Protein AF-0000000085032949 (afdb_homodimer)

Structure (mmCIF, N/CA/C/O backbone):
data_AF-0000000085032949-model_v1
#
loop_
_entity.id
_entity.type
_entity.pdbx_description
1 polymer 'Hypothetical phage protein'
#
loop_
_atom_site.group_PDB
_atom_site.id
_atom_site.type_symbol
_atom_site.label_atom_id
_atom_site.label_alt_id
_atom_site.label_comp_id
_atom_site.label_asym_id
_atom_site.label_entity_id
_atom_site.label_seq_id
_atom_site.pdbx_PDB_ins_code
_atom_site.Cartn_x
_atom_site.Cartn_y
_atom_site.Cartn_z
_atom_site.occupancy
_atom_site.B_iso_or_equiv
_atom_site.auth_seq_id
_atom_site.auth_comp_id
_atom_site.auth_asym_id
_atom_site.auth_atom_id
_atom_site.pdbx_PDB_model_num
ATOM 1 N N . MET A 1 1 ? 6.18 27.406 16.625 1 60.66 1 MET A N 1
ATOM 2 C CA . MET A 1 1 ? 6.688 27.078 15.297 1 60.66 1 MET A CA 1
ATOM 3 C C . MET A 1 1 ? 5.887 25.922 14.688 1 60.66 1 MET A C 1
ATOM 5 O O . MET A 1 1 ? 5.402 25.047 15.406 1 60.66 1 MET A O 1
ATOM 9 N N . ALA A 1 2 ? 5.496 26.062 13.391 1 82.12 2 ALA A N 1
ATOM 10 C CA . ALA A 1 2 ? 4.676 25.016 12.773 1 82.12 2 ALA A CA 1
ATOM 11 C C . ALA A 1 2 ? 5.398 23.672 12.773 1 82.12 2 ALA A C 1
ATOM 13 O O . ALA A 1 2 ? 6.625 23.625 12.633 1 82.12 2 ALA A O 1
ATOM 14 N N . GLN A 1 3 ? 4.883 22.672 13.25 1 90.81 3 GLN A N 1
ATOM 15 C CA . GLN A 1 3 ? 5.453 21.328 13.312 1 90.81 3 GLN A CA 1
ATOM 16 C C . GLN A 1 3 ? 5.816 20.828 11.914 1 90.81 3 GLN A C 1
ATOM 18 O O . GLN A 1 3 ? 5.02 20.938 10.984 1 90.81 3 GLN A O 1
ATOM 23 N N . PRO A 1 4 ? 7.039 20.406 11.805 1 95 4 PRO A N 1
ATOM 24 C CA . PRO A 1 4 ? 7.453 19.859 10.508 1 95 4 PRO A CA 1
ATOM 25 C C . PRO A 1 4 ? 6.605 18.672 10.07 1 95 4 PRO A C 1
ATOM 27 O O . PRO A 1 4 ? 6.055 17.953 10.914 1 95 4 PRO A O 1
ATOM 30 N N . GLU A 1 5 ? 6.531 18.406 8.766 1 96.69 5 GLU A N 1
ATOM 31 C CA . GLU A 1 5 ? 5.656 17.391 8.172 1 96.69 5 GLU A CA 1
ATOM 32 C C . GLU A 1 5 ? 6.035 15.992 8.641 1 96.69 5 GLU A C 1
ATOM 34 O O . GLU A 1 5 ? 5.164 15.156 8.875 1 96.69 5 GLU A O 1
ATOM 39 N N . HIS A 1 6 ? 7.289 15.711 8.797 1 95.62 6 HIS A N 1
ATOM 40 C CA . HIS A 1 6 ? 7.703 14.367 9.195 1 95.62 6 HIS A CA 1
ATOM 41 C C . HIS A 1 6 ? 7.258 14.055 10.625 1 95.62 6 HIS A C 1
ATOM 43 O O . HIS A 1 6 ? 6.957 12.906 10.945 1 95.62 6 HIS A O 1
ATOM 49 N N . VAL A 1 7 ? 7.18 15.047 11.445 1 97.62 7 VAL A N 1
ATOM 50 C CA . VAL A 1 7 ? 6.695 14.867 12.812 1 97.62 7 VAL A CA 1
ATOM 51 C C . VAL A 1 7 ? 5.207 14.539 12.797 1 97.62 7 VAL A C 1
ATOM 53 O O . VAL A 1 7 ? 4.758 13.617 13.477 1 97.62 7 VAL A O 1
ATOM 56 N N . ILE A 1 8 ? 4.477 15.273 12 1 98.38 8 ILE A N 1
ATOM 57 C CA . ILE A 1 8 ? 3.047 15.031 11.844 1 98.38 8 ILE A CA 1
ATOM 58 C C . ILE A 1 8 ? 2.814 13.617 11.328 1 98.38 8 ILE A C 1
ATOM 60 O O . ILE A 1 8 ? 1.95 12.898 11.828 1 98.38 8 ILE A O 1
ATOM 64 N N . GLN A 1 9 ? 3.592 13.258 10.359 1 98.44 9 GLN A N 1
ATOM 65 C CA . GLN A 1 9 ? 3.467 11.922 9.773 1 98.44 9 GLN A CA 1
ATOM 66 C C . GLN A 1 9 ? 3.662 10.836 10.82 1 98.44 9 GLN A C 1
ATOM 68 O O . GLN A 1 9 ? 2.895 9.875 10.875 1 98.44 9 GLN A O 1
ATOM 73 N N . ASN A 1 10 ? 4.668 10.992 11.656 1 98.25 10 ASN A N 1
ATOM 74 C CA . ASN A 1 10 ? 4.922 10.023 12.719 1 98.25 10 ASN A CA 1
ATOM 75 C C . ASN A 1 10 ? 3.76 9.953 13.703 1 98.25 10 ASN A C 1
ATOM 77 O O . ASN A 1 10 ? 3.367 8.867 14.133 1 98.25 10 ASN A O 1
ATOM 81 N N . GLN A 1 11 ? 3.299 11.055 14.047 1 98.69 11 GLN A N 1
ATOM 82 C CA . GLN A 1 11 ? 2.174 11.109 14.977 1 98.69 11 GLN A CA 1
ATOM 83 C C . GLN A 1 11 ? 0.941 10.43 14.391 1 98.69 11 GLN A C 1
ATOM 85 O O . GLN A 1 11 ? 0.209 9.734 15.094 1 98.69 11 GLN A O 1
ATOM 90 N N . ILE A 1 12 ? 0.732 10.641 13.172 1 98.88 12 ILE A N 1
ATOM 91 C CA . ILE A 1 12 ? -0.403 10.031 12.484 1 98.88 12 ILE A CA 1
ATOM 92 C C . ILE A 1 12 ? -0.241 8.516 12.461 1 98.88 12 ILE A C 1
ATOM 94 O O . ILE A 1 12 ? -1.188 7.777 12.75 1 98.88 12 ILE A O 1
ATOM 98 N N . ARG A 1 13 ? 0.936 8.055 12.109 1 98.69 13 ARG A N 1
ATOM 99 C CA . ARG A 1 13 ? 1.196 6.621 12.078 1 98.69 13 ARG A CA 1
ATOM 100 C C . ARG A 1 13 ? 0.877 5.977 13.422 1 98.69 13 ARG A C 1
ATOM 102 O O . ARG A 1 13 ? 0.21 4.941 13.477 1 98.69 13 ARG A O 1
ATOM 109 N N . LEU A 1 14 ? 1.312 6.59 14.445 1 98.62 14 LEU A N 1
ATOM 110 C CA . LEU A 1 14 ? 1.074 6.078 15.789 1 98.62 14 LEU A CA 1
ATOM 111 C C . LEU A 1 14 ? -0.415 6.078 16.109 1 98.62 14 LEU A C 1
ATOM 113 O O . LEU A 1 14 ? -0.934 5.105 16.672 1 98.62 14 LEU A O 1
ATOM 117 N N . ALA A 1 15 ? -1.057 7.145 15.805 1 98.81 15 ALA A N 1
ATOM 118 C CA . ALA A 1 15 ? -2.477 7.289 16.109 1 98.81 15 ALA A CA 1
ATOM 119 C C . ALA A 1 15 ? -3.305 6.23 15.391 1 98.81 15 ALA A C 1
ATOM 121 O O . ALA A 1 15 ? -4.168 5.59 15.992 1 98.81 15 ALA A O 1
ATOM 122 N N . LEU A 1 16 ? -3.086 6.039 14.156 1 98.81 16 LEU A N 1
ATOM 123 C CA . LEU A 1 16 ? -3.844 5.066 13.375 1 98.81 16 LEU A CA 1
ATOM 124 C C . LEU A 1 16 ? -3.57 3.646 13.859 1 98.81 16 LEU A C 1
ATOM 126 O O . LEU A 1 16 ? -4.484 2.822 13.938 1 98.81 16 LEU A O 1
ATOM 130 N N . SER A 1 17 ? -2.291 3.398 14.141 1 98.38 17 SER A N 1
ATOM 131 C CA . SER A 1 17 ? -1.942 2.084 14.672 1 98.38 17 SER A CA 1
ATOM 132 C C . SER A 1 17 ? -2.688 1.791 15.969 1 98.38 17 SER A C 1
ATOM 134 O O . SER A 1 17 ? -3.074 0.649 16.219 1 98.38 17 SER A O 1
ATOM 136 N N . ALA A 1 18 ? -2.932 2.801 16.703 1 98.38 18 ALA A N 1
ATOM 137 C CA . ALA A 1 18 ? -3.641 2.666 17.984 1 98.38 18 ALA A CA 1
ATOM 138 C C . ALA A 1 18 ? -5.148 2.572 17.766 1 98.38 18 ALA A C 1
ATOM 140 O O . ALA A 1 18 ? -5.902 2.297 18.688 1 98.38 18 ALA A O 1
ATOM 141 N N . ASN A 1 19 ? -5.555 2.775 16.609 1 98.38 19 ASN A N 1
ATOM 142 C CA . ASN A 1 19 ? -6.977 2.771 16.297 1 98.38 19 ASN A CA 1
ATOM 143 C C . ASN A 1 19 ? -7.324 1.669 15.305 1 98.38 19 ASN A C 1
ATOM 145 O O . ASN A 1 19 ? -8.078 1.897 14.352 1 98.38 19 ASN A O 1
ATOM 149 N N . GLN A 1 20 ? -6.711 0.517 15.438 1 98.25 20 GLN A N 1
AT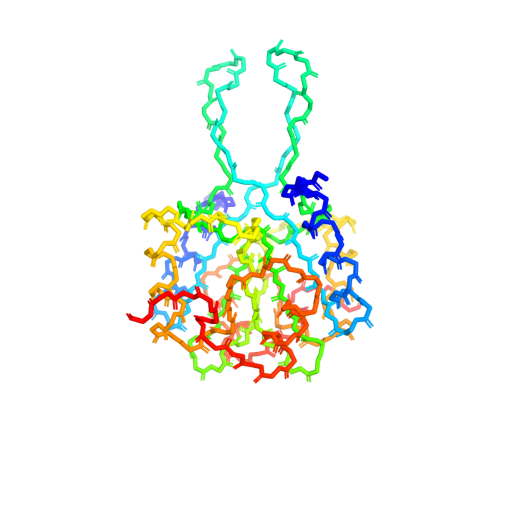OM 150 C CA . GLN A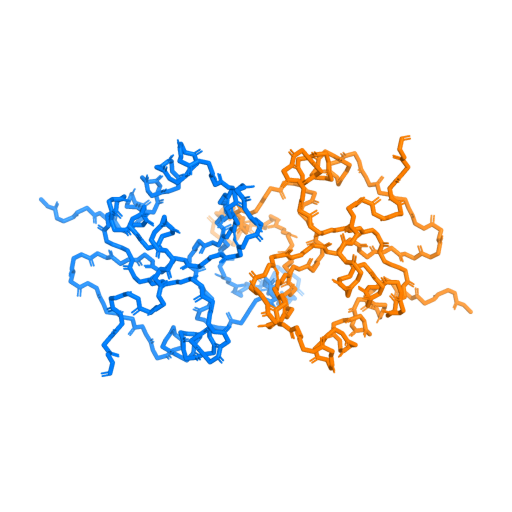 1 20 ? -7.055 -0.729 14.758 1 98.25 20 GLN A CA 1
ATOM 151 C C . GLN A 1 20 ? -6.812 -0.619 13.258 1 98.25 20 GLN A C 1
ATOM 153 O O . GLN A 1 20 ? -7.68 -0.983 12.461 1 98.25 20 GLN A O 1
ATOM 158 N N . CYS A 1 21 ? -5.738 -0.064 12.977 1 98.81 21 CYS A N 1
ATOM 159 C CA . CYS A 1 21 ? -5.262 0.005 11.602 1 98.81 21 CYS A CA 1
ATOM 160 C C . CYS A 1 21 ? -3.832 -0.509 11.492 1 98.81 21 CYS A C 1
ATOM 162 O O . CYS A 1 21 ? -3.068 -0.444 12.453 1 98.81 21 CYS A O 1
ATOM 164 N N . THR A 1 22 ? -3.553 -1.094 10.414 1 98.81 22 THR A N 1
ATOM 165 C CA . THR A 1 22 ? -2.166 -1.232 9.992 1 98.81 22 THR A CA 1
ATOM 166 C C . THR A 1 22 ? -1.786 -0.124 9.008 1 98.81 22 THR A C 1
ATOM 168 O O . THR A 1 22 ? -2.545 0.184 8.086 1 98.81 22 THR A O 1
ATOM 171 N N . VAL A 1 23 ? -0.62 0.48 9.25 1 98.69 23 VAL A N 1
ATOM 172 C CA . VAL A 1 23 ? -0.205 1.63 8.445 1 98.69 23 VAL A CA 1
ATOM 173 C C . VAL A 1 23 ? 1.204 1.401 7.906 1 98.69 23 VAL A C 1
ATOM 175 O O . VAL A 1 23 ? 2.092 0.951 8.633 1 98.69 23 VAL A O 1
ATOM 178 N N . PHE A 1 24 ? 1.391 1.697 6.637 1 98 24 PHE A N 1
ATOM 179 C CA . PHE A 1 24 ? 2.689 1.623 5.98 1 98 24 PHE A CA 1
ATOM 180 C C . PHE A 1 24 ? 3.137 3.002 5.508 1 98 24 PHE A C 1
ATOM 182 O O . PHE A 1 24 ? 2.344 3.756 4.941 1 98 24 PHE A O 1
ATOM 189 N N . ARG A 1 25 ? 4.348 3.32 5.832 1 96.88 25 ARG A N 1
ATOM 190 C CA . ARG A 1 25 ? 4.977 4.477 5.203 1 96.88 25 ARG A CA 1
ATOM 191 C C . ARG A 1 25 ? 5.645 4.086 3.889 1 96.88 25 ARG A C 1
ATOM 193 O O . ARG A 1 25 ? 6.465 3.164 3.852 1 96.88 25 ARG A O 1
ATOM 200 N N . ILE A 1 26 ? 5.215 4.742 2.852 1 93.75 26 ILE A N 1
ATOM 201 C CA . ILE A 1 26 ? 5.824 4.453 1.559 1 93.75 26 ILE A CA 1
ATOM 202 C C . ILE A 1 26 ? 6.652 5.648 1.1 1 93.75 26 ILE A C 1
ATOM 204 O O . ILE A 1 26 ? 6.102 6.676 0.695 1 93.75 26 ILE A O 1
ATOM 208 N N . ASN A 1 27 ? 7.887 5.535 1.241 1 90.19 27 ASN A N 1
ATOM 209 C CA . ASN A 1 27 ? 8.789 6.566 0.744 1 90.19 27 ASN A CA 1
ATOM 210 C C . ASN A 1 27 ? 9.039 6.418 -0.754 1 90.19 27 ASN A C 1
ATOM 212 O O . ASN A 1 27 ? 9.539 5.391 -1.208 1 90.19 27 ASN A O 1
ATOM 216 N N . VAL A 1 28 ? 8.617 7.48 -1.471 1 84.88 28 VAL A N 1
ATOM 217 C CA . VAL A 1 28 ? 8.734 7.43 -2.924 1 84.88 28 VAL A CA 1
ATOM 218 C C . VAL A 1 28 ? 10.055 8.055 -3.357 1 84.88 28 VAL A C 1
ATOM 220 O O . VAL A 1 28 ? 10.531 9.008 -2.738 1 84.88 28 VAL A O 1
ATOM 223 N N . GLY A 1 29 ? 10.812 7.52 -4.168 1 77.25 29 GLY A N 1
ATOM 224 C CA . GLY A 1 29 ? 12.008 8.18 -4.672 1 77.25 29 GLY A CA 1
ATOM 225 C C . GLY A 1 29 ? 12.68 7.422 -5.801 1 77.25 29 GLY A C 1
ATOM 226 O O . GLY A 1 29 ? 12.453 6.219 -5.965 1 77.25 29 GLY A O 1
ATOM 227 N N . LYS A 1 30 ? 13.273 8.195 -6.652 1 79.81 30 LYS A N 1
ATOM 228 C CA . LYS A 1 30 ? 14.18 7.703 -7.691 1 79.81 30 LYS A CA 1
ATOM 229 C C . LYS A 1 30 ? 15.625 8.078 -7.387 1 79.81 30 LYS A C 1
ATOM 231 O O . LYS A 1 30 ? 15.906 9.227 -7.035 1 79.81 30 LYS A O 1
ATOM 236 N N . LEU A 1 31 ? 16.422 6.969 -7.277 1 82.62 31 LEU A N 1
ATOM 237 C CA . LEU A 1 31 ? 17.828 7.246 -7.012 1 82.62 31 LEU A CA 1
ATOM 238 C C . LEU A 1 31 ? 18.719 6.469 -7.973 1 82.62 31 LEU A C 1
ATOM 240 O O . LEU A 1 31 ? 18.453 5.305 -8.273 1 82.62 31 LEU A O 1
ATOM 244 N N . ARG A 1 32 ? 19.688 7.27 -8.477 1 83.06 32 ARG A N 1
ATOM 245 C CA . ARG A 1 32 ? 20.688 6.586 -9.281 1 83.06 32 ARG A CA 1
ATOM 246 C C . ARG A 1 32 ? 21.719 5.883 -8.398 1 83.06 32 ARG A C 1
ATOM 248 O O . ARG A 1 32 ? 22.328 6.512 -7.535 1 83.06 32 ARG A O 1
ATOM 255 N N . LEU A 1 33 ? 21.906 4.617 -8.656 1 79.62 33 LEU A N 1
ATOM 256 C CA . LEU A 1 33 ? 22.859 3.82 -7.895 1 79.62 33 LEU A CA 1
ATOM 257 C C . LEU A 1 33 ? 24.266 3.998 -8.438 1 79.62 33 LEU A C 1
ATOM 259 O O . LEU A 1 33 ? 24.453 4.57 -9.516 1 79.62 33 LEU A O 1
ATOM 263 N N . PRO A 1 34 ? 25.188 3.68 -7.621 1 77.38 34 PRO A N 1
ATOM 264 C CA . PRO A 1 34 ? 26.578 3.852 -8.055 1 77.38 34 PRO A CA 1
ATOM 265 C C . PRO A 1 34 ? 26.844 3.213 -9.414 1 77.38 34 PRO A C 1
ATOM 267 O O . PRO A 1 34 ? 27.656 3.736 -10.195 1 77.38 34 PRO A O 1
ATOM 270 N N . ASP A 1 35 ? 26.188 2.195 -9.648 1 82.12 35 ASP A N 1
ATOM 271 C CA . ASP A 1 35 ? 26.438 1.502 -10.906 1 82.12 35 ASP A CA 1
ATOM 272 C C . ASP A 1 35 ? 25.641 2.139 -12.047 1 82.12 35 ASP A C 1
ATOM 274 O O . ASP A 1 35 ? 25.656 1.645 -13.172 1 82.12 35 ASP A O 1
ATOM 278 N N . GLY A 1 36 ? 24.938 3.115 -11.734 1 83.25 36 GLY A N 1
ATOM 279 C CA . GLY A 1 36 ? 24.234 3.875 -12.758 1 83.25 36 GLY A CA 1
ATOM 280 C C . GLY A 1 36 ? 22.781 3.461 -12.914 1 83.25 36 GLY A C 1
ATOM 281 O O . GLY A 1 36 ? 22.016 4.125 -13.609 1 83.25 36 GLY A O 1
ATOM 282 N N . THR A 1 37 ? 22.5 2.438 -12.195 1 82.19 37 THR A N 1
ATOM 283 C CA . THR A 1 37 ? 21.125 1.953 -12.312 1 82.19 37 THR A CA 1
ATOM 284 C C . THR A 1 37 ? 20.172 2.85 -11.531 1 82.19 37 THR A C 1
ATOM 286 O O . THR A 1 37 ? 20.531 3.402 -10.492 1 82.19 37 THR A O 1
ATOM 289 N N . LEU A 1 38 ? 18.984 3.105 -12.148 1 82.94 38 LEU A N 1
ATOM 290 C CA . LEU A 1 38 ? 17.969 3.926 -11.508 1 82.94 38 LEU A CA 1
ATOM 291 C C . LEU A 1 38 ? 17.047 3.072 -10.633 1 82.94 38 LEU A C 1
ATOM 293 O O . LEU A 1 38 ? 16.438 2.113 -11.117 1 82.94 38 LEU A O 1
ATOM 297 N N . PHE A 1 39 ? 17.109 3.338 -9.312 1 83.19 39 PHE A N 1
ATOM 298 C CA . PHE A 1 39 ? 16.172 2.67 -8.406 1 83.19 39 PHE A CA 1
ATOM 299 C C . PHE A 1 39 ? 14.875 3.461 -8.289 1 83.19 39 PHE A C 1
ATOM 301 O O . PHE A 1 39 ? 14.898 4.676 -8.078 1 83.19 39 PHE A O 1
ATOM 308 N N . GLN A 1 40 ? 13.789 2.732 -8.523 1 86.06 40 GLN A N 1
ATOM 309 C CA . GLN A 1 40 ? 12.469 3.322 -8.328 1 86.06 40 GLN A CA 1
ATOM 310 C C . GLN A 1 40 ? 11.609 2.453 -7.422 1 86.06 40 GLN A C 1
ATOM 312 O O . GLN A 1 40 ? 11.656 1.224 -7.5 1 86.06 40 GLN A O 1
ATOM 317 N N . THR A 1 41 ? 10.82 2.967 -6.613 1 89.69 41 THR A N 1
ATOM 318 C CA . THR A 1 41 ? 9.992 2.25 -5.648 1 89.69 41 THR A CA 1
ATOM 319 C C . THR A 1 41 ? 8.812 1.578 -6.344 1 89.69 41 THR A C 1
ATOM 321 O O . THR A 1 41 ? 8.188 0.68 -5.781 1 89.69 41 THR A O 1
ATOM 324 N N . GLY A 1 42 ? 8.438 1.984 -7.504 1 90.38 42 GLY A N 1
ATOM 325 C CA . GLY A 1 42 ? 7.445 1.285 -8.305 1 90.38 42 GLY A CA 1
ATOM 326 C C . GLY A 1 42 ? 6.039 1.822 -8.109 1 90.38 42 GLY A C 1
ATOM 327 O O . GLY A 1 42 ? 5.109 1.416 -8.812 1 90.38 42 GLY A O 1
ATOM 328 N N . VAL A 1 43 ? 5.879 2.775 -7.156 1 94.31 43 VAL A N 1
ATOM 329 C CA . VAL A 1 43 ? 4.559 3.355 -6.938 1 94.31 43 VAL A CA 1
ATOM 330 C C . VAL A 1 43 ? 4.375 4.578 -7.832 1 94.31 43 VAL A C 1
ATOM 332 O O . VAL A 1 43 ? 5.355 5.176 -8.281 1 94.31 43 VAL A O 1
ATOM 335 N N . PRO A 1 44 ? 3.146 4.945 -8.102 1 95.19 44 PRO A N 1
ATOM 336 C CA . PRO A 1 44 ? 2.904 6.105 -8.961 1 95.19 44 PRO A CA 1
ATOM 337 C C . PRO A 1 44 ? 3.359 7.418 -8.32 1 95.19 44 PRO A C 1
ATOM 339 O O . PRO A 1 44 ? 3.447 7.512 -7.094 1 95.19 44 PRO A O 1
ATOM 342 N N . ARG A 1 45 ? 3.582 8.406 -9.227 1 94.62 45 ARG A N 1
ATOM 343 C CA . ARG A 1 45 ? 3.805 9.758 -8.727 1 94.62 45 ARG A CA 1
ATOM 344 C C . ARG A 1 45 ? 2.611 10.242 -7.91 1 94.62 45 ARG A C 1
ATOM 346 O O . ARG A 1 45 ? 1.46 10.016 -8.289 1 94.62 45 ARG A O 1
ATOM 353 N N . GLY A 1 46 ? 2.887 10.852 -6.844 1 97.06 46 GLY A N 1
ATOM 354 C CA . GLY A 1 46 ? 1.83 11.43 -6.027 1 97.06 46 GLY A CA 1
ATOM 355 C C . GLY A 1 46 ? 1.267 10.461 -5.008 1 97.06 46 GLY A C 1
ATOM 356 O O . GLY A 1 46 ? 0.332 10.789 -4.277 1 97.06 46 GLY A O 1
ATOM 357 N N . TYR A 1 47 ? 1.815 9.211 -5.004 1 98 47 TYR A N 1
ATOM 358 C CA . TYR A 1 47 ? 1.376 8.234 -4.008 1 98 47 TYR A CA 1
ATOM 359 C C . TYR A 1 47 ? 1.387 8.844 -2.609 1 98 47 TYR A C 1
ATOM 361 O O . TYR A 1 47 ? 2.307 9.586 -2.256 1 98 47 TYR A O 1
ATOM 369 N N . SER A 1 48 ? 0.403 8.57 -1.841 1 98.44 48 SER A N 1
ATOM 370 C CA . SER A 1 48 ? 0.234 9.164 -0.521 1 98.44 48 SER A CA 1
ATOM 371 C C . SER A 1 48 ? 1.375 8.773 0.413 1 98.44 48 SER A C 1
ATOM 373 O O . SER A 1 48 ? 1.939 7.688 0.292 1 98.44 48 SER A O 1
ATOM 375 N N . ASP A 1 49 ? 1.67 9.547 1.365 1 98.06 49 ASP A N 1
ATOM 376 C CA . ASP A 1 49 ? 2.732 9.312 2.34 1 98.06 49 ASP A CA 1
ATOM 377 C C . ASP A 1 49 ? 2.482 8.023 3.121 1 98.06 49 ASP A C 1
ATOM 379 O O . ASP A 1 49 ? 3.424 7.301 3.445 1 98.06 49 ASP A O 1
ATOM 383 N N . LEU A 1 50 ? 1.229 7.82 3.484 1 98.56 50 LEU A N 1
ATOM 384 C CA . LEU A 1 50 ? 0.831 6.668 4.285 1 98.56 50 LEU A CA 1
ATOM 385 C C . LEU A 1 50 ? -0.29 5.895 3.6 1 98.56 50 LEU A C 1
ATOM 387 O O . LEU A 1 50 ? -1.192 6.492 3.01 1 98.56 50 LEU A O 1
ATOM 391 N N . SER A 1 51 ? -0.213 4.66 3.643 1 98.75 51 SER A N 1
ATOM 392 C CA . SER A 1 51 ? -1.275 3.758 3.211 1 98.75 51 SER A CA 1
ATOM 393 C C . SER A 1 51 ? -1.456 2.605 4.195 1 98.75 51 SER A C 1
ATOM 395 O O . SER A 1 51 ? -0.619 2.396 5.074 1 98.75 51 SER A O 1
ATOM 397 N N . GLY A 1 52 ? -2.57 1.923 4.098 1 98.81 52 GLY A N 1
ATOM 398 C CA . GLY A 1 52 ? -2.832 0.796 4.977 1 98.81 52 GLY A CA 1
ATOM 399 C C . GLY A 1 52 ? -4.246 0.257 4.855 1 98.81 52 GLY A C 1
ATOM 400 O O . GLY A 1 52 ? -4.867 0.375 3.797 1 98.81 52 GLY A O 1
ATOM 401 N N . PHE A 1 53 ? -4.637 -0.467 5.926 1 98.94 53 PHE A N 1
ATOM 402 C CA . PHE A 1 53 ? -5.98 -1.035 5.934 1 98.94 53 PHE A CA 1
ATOM 403 C C . PHE A 1 53 ? -6.562 -1.032 7.34 1 98.94 53 PHE A C 1
ATOM 405 O O . PHE A 1 53 ? -5.82 -1.054 8.328 1 98.94 53 PHE A O 1
ATOM 412 N N . ARG A 1 54 ? -7.844 -0.933 7.352 1 98.75 54 ARG A N 1
ATOM 413 C CA . ARG A 1 54 ? -8.594 -1.104 8.594 1 98.75 54 ARG A CA 1
ATOM 414 C C . ARG A 1 54 ? -8.68 -2.578 8.984 1 98.75 54 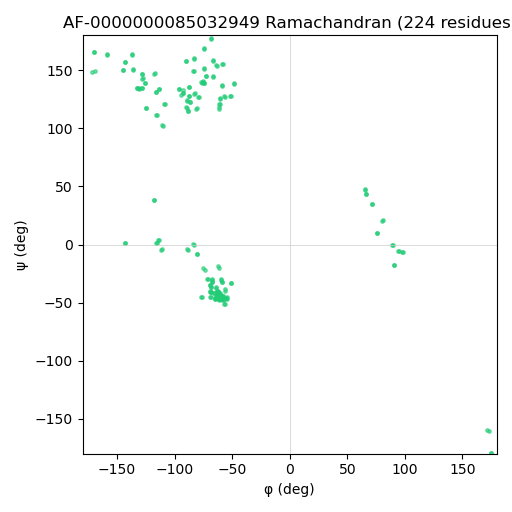ARG A C 1
ATOM 416 O O . ARG A 1 54 ? -8.938 -3.434 8.133 1 98.75 54 ARG A O 1
ATOM 423 N N . TRP A 1 55 ? -8.539 -2.791 10.281 1 98.62 55 TRP A N 1
ATOM 424 C CA . TRP A 1 55 ? -8.656 -4.168 10.75 1 98.62 55 TRP A CA 1
ATOM 425 C C . TRP A 1 55 ? -10.094 -4.648 10.672 1 98.62 55 TRP A C 1
ATOM 427 O O . TRP A 1 55 ? -10.352 -5.824 10.398 1 98.62 55 TRP A O 1
ATOM 437 N N . SER A 1 56 ? -11.055 -3.816 10.797 1 97.75 56 SER A N 1
ATOM 438 C CA . SER A 1 56 ? -12.461 -4.16 10.938 1 97.75 56 SER A CA 1
ATOM 439 C C . SER A 1 56 ? -13.016 -4.754 9.648 1 97.75 56 SER A C 1
ATOM 441 O O . SER A 1 56 ? -13.844 -5.672 9.68 1 97.75 56 SER A O 1
ATOM 443 N N . ASP A 1 57 ? -12.57 -4.266 8.531 1 98.25 57 ASP A N 1
ATOM 444 C CA . ASP A 1 57 ? -13.227 -4.711 7.309 1 98.25 57 ASP A CA 1
ATOM 445 C C . ASP A 1 57 ? -12.227 -4.871 6.172 1 98.25 57 ASP A C 1
ATOM 447 O O . ASP A 1 57 ? -12.602 -5.199 5.043 1 98.25 57 ASP A O 1
ATOM 451 N N . GLY A 1 58 ? -10.961 -4.629 6.438 1 98.81 58 GLY A N 1
ATOM 452 C CA . GLY A 1 58 ? -9.914 -4.852 5.445 1 98.81 58 GLY A CA 1
ATOM 453 C C . GLY A 1 58 ? -9.875 -3.781 4.371 1 98.81 58 GLY A C 1
ATOM 454 O O . GLY A 1 58 ? -9.148 -3.918 3.383 1 98.81 58 GLY A O 1
ATOM 455 N N . LYS A 1 59 ? -10.602 -2.717 4.559 1 98.88 59 LYS A N 1
ATOM 456 C CA . LYS A 1 59 ? -10.625 -1.669 3.543 1 98.88 59 LYS A CA 1
ATOM 457 C C . LYS A 1 59 ? -9.336 -0.86 3.557 1 98.88 59 LYS A C 1
ATOM 459 O O . LYS A 1 59 ? -8.805 -0.54 4.625 1 98.88 59 LYS A O 1
ATOM 464 N N . ALA A 1 60 ? -8.883 -0.574 2.398 1 98.94 60 ALA A N 1
ATOM 465 C CA . ALA A 1 60 ? -7.664 0.212 2.209 1 98.94 60 ALA A CA 1
ATOM 466 C C . ALA A 1 60 ? -7.914 1.688 2.506 1 98.94 60 ALA A C 1
ATOM 468 O O . ALA A 1 60 ? -9.031 2.18 2.344 1 98.94 60 ALA A O 1
ATOM 469 N N . PHE A 1 61 ? -6.883 2.354 2.93 1 98.94 61 PHE A N 1
ATOM 470 C CA . PHE A 1 61 ? -6.926 3.807 3.045 1 98.94 61 PHE A CA 1
ATOM 471 C C . PHE A 1 61 ? -5.582 4.422 2.672 1 98.94 61 PHE A C 1
ATOM 473 O O . PHE A 1 61 ? -4.551 3.746 2.717 1 98.94 61 PHE A O 1
ATOM 480 N N . PHE A 1 62 ? -5.586 5.664 2.281 1 98.94 62 PHE A N 1
ATOM 481 C CA . PHE A 1 62 ? -4.422 6.465 1.92 1 98.94 62 PHE A CA 1
ATOM 482 C C . PHE A 1 62 ? -4.469 7.828 2.6 1 98.94 62 PHE A C 1
ATOM 484 O O . PHE A 1 62 ? -5.516 8.477 2.625 1 98.94 62 PHE A O 1
ATOM 491 N N . ILE A 1 63 ? -3.357 8.242 3.162 1 98.94 63 ILE A N 1
ATOM 492 C CA . ILE A 1 63 ? -3.287 9.508 3.881 1 98.94 63 ILE A CA 1
ATOM 493 C C . ILE A 1 63 ? -2.17 10.375 3.297 1 98.94 63 ILE A C 1
ATOM 495 O O . ILE A 1 63 ? -0.997 10 3.344 1 98.94 63 ILE A O 1
ATOM 499 N N . GLU A 1 64 ? -2.506 11.484 2.766 1 98.81 64 GLU A N 1
ATOM 500 C CA . GLU A 1 64 ? -1.562 12.523 2.369 1 98.81 64 GLU A CA 1
ATOM 501 C C . GLU A 1 64 ? -1.299 13.5 3.514 1 98.81 64 GLU A C 1
ATOM 503 O O . GLU A 1 64 ? -2.217 14.172 3.984 1 98.81 64 GLU A O 1
ATOM 508 N N . VAL A 1 65 ? -0.089 13.578 3.969 1 98.81 65 VAL A N 1
ATOM 509 C CA . VAL A 1 65 ? 0.237 14.391 5.133 1 98.81 65 VAL A CA 1
ATOM 510 C C . VAL A 1 65 ? 0.659 15.789 4.684 1 98.81 65 VAL A C 1
ATOM 512 O O . VAL A 1 65 ? 1.458 15.938 3.758 1 98.81 65 VAL A O 1
ATOM 515 N N . LYS A 1 66 ? 0.069 16.797 5.285 1 98.5 66 LYS A N 1
ATOM 516 C CA . LYS A 1 66 ? 0.419 18.188 5.035 1 98.5 66 LYS A CA 1
ATOM 517 C C . LYS A 1 66 ? 0.505 18.984 6.34 1 98.5 66 LYS A C 1
ATOM 519 O O . LYS A 1 66 ? -0.17 18.641 7.316 1 98.5 66 LYS A O 1
ATOM 524 N N . THR A 1 67 ? 1.356 20 6.301 1 97.94 67 THR A N 1
ATOM 525 C CA . THR A 1 67 ? 1.28 21 7.355 1 97.94 67 THR A CA 1
ATOM 526 C C . THR A 1 67 ? -0.013 21.797 7.242 1 97.94 67 THR A C 1
ATOM 528 O O . THR A 1 67 ? -0.786 21.609 6.301 1 97.94 67 THR A O 1
ATOM 531 N N . GLN A 1 68 ? -0.192 22.688 8.195 1 96 68 GLN A N 1
ATOM 532 C CA . GLN A 1 68 ? -1.422 23.469 8.242 1 96 68 GLN A CA 1
ATOM 533 C C . GLN A 1 68 ? -1.602 24.281 6.961 1 96 68 GLN A C 1
ATOM 535 O O . GLN A 1 68 ? -2.725 24.469 6.484 1 96 68 GLN A O 1
ATOM 540 N N . THR A 1 69 ? -0.5 24.656 6.367 1 95.69 69 THR A N 1
ATOM 541 C CA . THR A 1 69 ? -0.588 25.547 5.211 1 95.69 69 THR A CA 1
ATOM 542 C C . THR A 1 69 ? -0.176 24.812 3.938 1 95.69 69 THR A C 1
ATOM 544 O O . THR A 1 69 ? -0.224 25.391 2.846 1 95.69 69 THR A O 1
ATOM 547 N N . GLY A 1 70 ? 0.246 23.641 4.043 1 96.62 70 GLY A N 1
ATOM 548 C CA . GLY A 1 70 ? 0.733 22.906 2.889 1 96.62 70 GLY A CA 1
ATOM 549 C C . GLY A 1 70 ? -0.354 22.594 1.876 1 96.62 70 GLY A C 1
ATOM 550 O O . GLY A 1 70 ? -1.487 22.281 2.25 1 96.62 70 GLY A O 1
ATOM 551 N N . ARG A 1 71 ? 0.029 22.625 0.613 1 97.12 71 ARG A N 1
ATOM 552 C CA . ARG A 1 71 ? -0.894 22.312 -0.475 1 97.12 71 ARG A CA 1
ATOM 553 C C . ARG A 1 71 ? -0.431 21.094 -1.254 1 97.12 71 ARG A C 1
ATOM 555 O O . ARG A 1 71 ? 0.771 20.859 -1.404 1 97.12 71 ARG A O 1
ATOM 562 N N . PRO A 1 72 ? -1.414 20.344 -1.741 1 97.81 72 PRO A N 1
ATOM 563 C CA . PRO A 1 72 ? -1.011 19.188 -2.533 1 97.81 72 PRO A CA 1
ATOM 564 C C . PRO A 1 72 ? -0.464 19.562 -3.906 1 97.81 72 PRO A C 1
ATOM 566 O O . PRO A 1 72 ? -0.931 20.531 -4.516 1 97.81 72 PRO A O 1
ATOM 569 N N . ARG A 1 73 ? 0.479 18.812 -4.324 1 97.94 73 ARG A N 1
ATOM 570 C CA . ARG A 1 73 ? 1.033 18.969 -5.664 1 97.94 73 ARG A CA 1
ATOM 571 C C . ARG A 1 73 ? 0.08 18.422 -6.719 1 97.94 73 ARG A C 1
ATOM 573 O O . ARG A 1 73 ? -0.863 17.703 -6.395 1 97.94 73 ARG A O 1
ATOM 580 N N . LYS A 1 74 ? 0.362 18.703 -7.957 1 98.12 74 LYS A N 1
ATOM 581 C CA . LYS A 1 74 ? -0.478 18.266 -9.07 1 98.12 74 LYS A CA 1
ATOM 582 C C . LYS A 1 74 ? -0.562 16.75 -9.133 1 98.12 74 LYS A C 1
ATOM 584 O O . LYS A 1 74 ? -1.636 16.188 -9.367 1 98.12 74 LYS A O 1
ATOM 589 N N . ASP A 1 75 ? 0.564 16.047 -8.953 1 98 75 ASP A N 1
ATOM 590 C CA . ASP A 1 75 ? 0.586 14.594 -9.016 1 98 75 ASP A CA 1
ATOM 591 C C . ASP A 1 75 ? -0.182 13.984 -7.844 1 98 75 ASP A C 1
ATOM 593 O O . ASP A 1 75 ? -0.805 12.93 -7.984 1 98 75 ASP A O 1
ATOM 597 N N . GLN A 1 76 ? -0.152 14.672 -6.707 1 98.31 76 GLN A N 1
ATOM 598 C CA . GLN A 1 76 ? -0.934 14.211 -5.562 1 98.31 76 GLN A CA 1
ATOM 599 C C . GLN A 1 76 ? -2.43 14.367 -5.82 1 98.31 76 GLN A C 1
ATOM 601 O O . GLN A 1 76 ? -3.23 13.531 -5.398 1 98.31 76 GLN A O 1
ATOM 606 N N . ILE A 1 77 ? -2.809 15.398 -6.527 1 98.69 77 ILE A N 1
ATOM 607 C CA . ILE A 1 77 ? -4.199 15.633 -6.898 1 98.69 77 ILE A CA 1
ATOM 608 C C . ILE A 1 77 ? -4.652 14.578 -7.898 1 98.69 77 ILE A C 1
ATOM 610 O O . ILE A 1 77 ? -5.773 14.062 -7.809 1 98.69 77 ILE A O 1
ATOM 614 N N . GLN A 1 78 ? -3.822 14.242 -8.805 1 98.44 78 GLN A N 1
ATOM 615 C CA . GLN A 1 78 ? -4.16 13.195 -9.766 1 98.44 78 GLN A CA 1
ATOM 616 C C . GLN A 1 78 ? -4.371 11.859 -9.062 1 98.44 78 GLN A C 1
ATOM 618 O O . GLN A 1 78 ? -5.305 11.125 -9.383 1 98.44 78 GLN A O 1
ATOM 623 N N . PHE A 1 79 ? -3.52 11.531 -8.125 1 98.44 79 PHE A N 1
ATOM 624 C CA . PHE A 1 79 ? -3.676 10.297 -7.355 1 98.44 79 PHE A CA 1
ATOM 625 C C . PHE A 1 79 ? -4.973 10.328 -6.555 1 98.44 79 PHE A C 1
ATOM 627 O O . PHE A 1 79 ? -5.688 9.32 -6.488 1 98.44 79 PHE A O 1
ATOM 634 N N . HIS A 1 80 ? -5.266 11.492 -5.973 1 98.62 80 HIS A N 1
ATOM 635 C CA . HIS A 1 80 ? -6.535 11.719 -5.293 1 98.62 80 HIS A CA 1
ATOM 636 C C . HIS A 1 80 ? -7.715 11.414 -6.215 1 98.62 80 HIS A C 1
ATOM 638 O O . HIS A 1 80 ? -8.672 10.758 -5.812 1 98.62 80 HIS A O 1
ATOM 644 N N . HIS A 1 81 ? -7.684 11.898 -7.43 1 98.69 81 HIS A N 1
ATOM 645 C CA . HIS A 1 81 ? -8.781 11.672 -8.367 1 98.69 81 HIS A CA 1
ATOM 646 C C . HIS A 1 81 ? -8.953 10.18 -8.656 1 98.69 81 HIS A C 1
ATOM 648 O O . HIS A 1 81 ? -10.086 9.695 -8.758 1 98.69 81 HIS A O 1
ATOM 654 N N . MET A 1 82 ? -7.863 9.539 -8.805 1 98.5 82 MET A N 1
ATOM 655 C CA . MET A 1 82 ? -7.922 8.102 -9.031 1 98.5 82 MET A CA 1
ATOM 656 C C . MET A 1 82 ? -8.578 7.387 -7.852 1 98.5 82 MET A C 1
ATOM 658 O O . MET A 1 82 ? -9.492 6.586 -8.039 1 98.5 82 MET A O 1
ATOM 662 N N . LEU A 1 83 ? -8.211 7.68 -6.641 1 98.69 83 LEU A N 1
ATOM 663 C CA . LEU A 1 83 ? -8.789 7.066 -5.445 1 98.69 83 LEU A CA 1
ATOM 664 C C . LEU A 1 83 ? -10.273 7.387 -5.336 1 98.69 83 LEU A C 1
ATOM 666 O O . LEU A 1 83 ? -11.078 6.52 -4.988 1 98.69 83 LEU A O 1
ATOM 670 N N . THR A 1 84 ? -10.586 8.625 -5.629 1 98.75 84 THR A N 1
ATOM 671 C CA . THR A 1 84 ? -11.969 9.078 -5.555 1 98.75 84 THR A CA 1
ATOM 672 C C . THR A 1 84 ? -12.844 8.305 -6.535 1 98.75 84 THR A C 1
ATOM 674 O O . THR A 1 84 ? -13.961 7.918 -6.203 1 98.75 84 THR A O 1
ATOM 677 N N . SER A 1 85 ? -12.32 8.094 -7.715 1 98.44 85 SER A N 1
ATOM 678 C CA . SER A 1 85 ? -13.102 7.43 -8.75 1 98.44 85 SER A CA 1
ATOM 679 C C . SER A 1 85 ? -13.484 6.016 -8.336 1 98.44 85 SER A C 1
ATOM 681 O O . SER A 1 85 ? -14.461 5.457 -8.844 1 98.44 85 SER A O 1
ATOM 683 N N . HIS A 1 86 ? -12.789 5.469 -7.355 1 98.44 86 HIS A N 1
ATOM 684 C CA . HIS A 1 86 ? -13.078 4.105 -6.926 1 98.44 86 HIS A CA 1
ATOM 685 C C . HIS A 1 86 ? -13.609 4.078 -5.5 1 98.44 86 HIS A C 1
ATOM 687 O O . HIS A 1 86 ? -13.766 3.006 -4.906 1 98.44 86 HIS A O 1
ATOM 693 N N . GLY A 1 87 ? -13.789 5.199 -4.941 1 98.56 87 GLY A N 1
ATOM 694 C CA . GLY A 1 87 ? -14.391 5.293 -3.619 1 98.56 87 GLY A CA 1
ATOM 695 C C . GLY A 1 87 ? -13.477 4.809 -2.512 1 98.56 87 GLY A C 1
ATOM 696 O O . GLY A 1 87 ? -13.938 4.234 -1.523 1 98.56 87 GLY A O 1
ATOM 697 N N . ILE A 1 88 ? -12.258 5.062 -2.705 1 98.88 88 ILE A N 1
ATOM 698 C CA . ILE A 1 88 ? -11.281 4.574 -1.73 1 98.88 88 ILE A CA 1
ATOM 699 C C . ILE A 1 88 ? -11.117 5.602 -0.614 1 98.88 88 ILE A C 1
ATOM 701 O O . ILE A 1 88 ? -11.008 6.801 -0.877 1 98.88 88 ILE A O 1
ATOM 705 N N . VAL A 1 89 ? -11.086 5.176 0.624 1 98.94 89 VAL A N 1
ATOM 706 C CA . VAL A 1 89 ? -10.906 6.02 1.799 1 98.94 89 VAL A CA 1
ATOM 707 C C . VAL A 1 89 ? -9.547 6.727 1.721 1 98.94 89 VAL A C 1
ATOM 709 O O . VAL A 1 89 ? -8.508 6.074 1.601 1 98.94 89 VAL A O 1
ATOM 712 N N . HIS A 1 90 ? -9.633 8.07 1.735 1 98.94 90 HIS A N 1
ATOM 713 C CA . HIS A 1 90 ? -8.383 8.82 1.688 1 98.94 90 HIS A CA 1
ATOM 714 C C . HIS A 1 90 ? -8.617 10.305 1.963 1 98.94 90 HIS A C 1
ATOM 716 O O . HIS A 1 90 ? -9.758 10.773 1.929 1 98.94 90 HIS A O 1
ATOM 722 N N . GLY A 1 91 ? -7.488 10.969 2.227 1 98.94 91 GLY A N 1
ATOM 723 C CA . GLY A 1 91 ? -7.559 12.406 2.391 1 98.94 91 GLY A CA 1
ATOM 724 C C . GLY A 1 91 ? -6.234 13.031 2.801 1 98.94 91 GLY A C 1
ATOM 725 O O . GLY A 1 91 ? -5.23 12.328 2.945 1 98.94 91 GLY A O 1
ATOM 726 N N . ILE A 1 92 ? -6.301 14.352 2.967 1 98.94 92 ILE A N 1
ATOM 727 C CA . ILE A 1 92 ? -5.203 15.117 3.547 1 98.94 92 ILE A CA 1
ATOM 728 C C . ILE A 1 92 ? -5.367 15.188 5.062 1 98.94 92 ILE A C 1
ATOM 730 O O . ILE A 1 92 ? -6.426 15.57 5.562 1 98.94 92 ILE A O 1
ATOM 734 N N . ALA A 1 93 ? -4.383 14.766 5.742 1 98.88 93 ALA A N 1
ATOM 735 C CA . ALA A 1 93 ? -4.363 14.891 7.195 1 98.88 93 ALA A CA 1
ATOM 736 C C . ALA A 1 93 ? -3.268 15.852 7.652 1 98.88 93 ALA A C 1
ATOM 738 O O . ALA A 1 93 ? -2.123 15.75 7.203 1 98.88 93 ALA A O 1
ATOM 739 N N . ARG A 1 94 ? -3.559 16.734 8.523 1 98.69 94 ARG A N 1
ATOM 740 C CA . ARG A 1 94 ? -2.627 17.703 9.078 1 98.69 94 ARG A CA 1
ATOM 741 C C . ARG A 1 94 ? -2.412 17.484 10.57 1 98.69 94 ARG A C 1
ATOM 743 O O . ARG A 1 94 ? -1.748 18.281 11.234 1 98.69 94 ARG A O 1
ATOM 750 N N . SER A 1 95 ? -3.09 16.453 11.031 1 98.69 95 SER A N 1
ATOM 751 C CA . SER A 1 95 ? -3.006 16.031 12.43 1 98.69 95 SER A CA 1
ATOM 752 C C . SER A 1 95 ? -3.43 14.57 12.594 1 98.69 95 SER A C 1
ATOM 754 O O . SER A 1 95 ? -4.055 14 11.703 1 98.69 95 SER A O 1
ATOM 756 N N . PRO A 1 96 ? -3.068 13.992 13.758 1 98.81 96 PRO A N 1
ATOM 757 C CA . PRO A 1 96 ? -3.598 12.656 14.062 1 98.81 96 PRO A CA 1
ATOM 758 C C . PRO A 1 96 ? -5.125 12.609 14.039 1 98.81 96 PRO A C 1
ATOM 760 O O . PRO A 1 96 ? -5.707 11.633 13.57 1 98.81 96 PRO A O 1
ATOM 763 N N . GLU A 1 97 ? -5.734 13.633 14.523 1 98.81 97 GLU A N 1
ATOM 764 C CA . GLU A 1 97 ? -7.191 13.68 14.57 1 98.81 97 GLU A CA 1
ATOM 765 C C . GLU A 1 97 ? -7.789 13.641 13.164 1 98.81 97 GLU A C 1
ATOM 767 O O . GLU A 1 97 ? -8.789 12.953 12.93 1 98.81 97 GLU A O 1
ATOM 772 N N . ASP A 1 98 ? -7.172 14.375 12.258 1 98.81 98 ASP A N 1
ATOM 773 C CA . ASP A 1 98 ? -7.617 14.328 10.867 1 98.81 98 ASP A CA 1
ATOM 774 C C . ASP A 1 98 ? -7.555 12.898 10.32 1 98.81 98 ASP A C 1
ATOM 776 O O . ASP A 1 98 ? -8.516 12.422 9.711 1 98.81 98 ASP A O 1
ATOM 780 N N . ALA A 1 99 ? -6.484 12.227 10.539 1 98.94 99 ALA A N 1
ATOM 781 C CA . ALA A 1 99 ? -6.262 10.891 9.992 1 98.94 99 ALA A CA 1
ATOM 782 C C . ALA A 1 99 ? -7.27 9.891 10.562 1 98.94 99 ALA A C 1
ATOM 784 O O . ALA A 1 99 ? -7.832 9.086 9.82 1 98.94 99 ALA A O 1
ATOM 785 N N . ILE A 1 100 ? -7.465 9.984 11.836 1 98.88 100 ILE A N 1
ATOM 786 C CA . ILE A 1 100 ? -8.43 9.102 12.477 1 98.88 100 ILE A CA 1
ATOM 787 C C . ILE A 1 100 ? -9.828 9.352 11.906 1 98.88 100 ILE A C 1
ATOM 789 O O . ILE A 1 100 ? -10.555 8.406 11.602 1 98.88 100 ILE A O 1
ATOM 793 N N . LYS A 1 101 ? -10.172 10.609 11.758 1 98.88 101 LYS A N 1
ATOM 794 C CA . LYS A 1 101 ? -11.469 10.961 11.188 1 98.88 101 LYS A CA 1
ATOM 795 C C . LYS A 1 101 ? -11.633 10.375 9.789 1 98.88 101 LYS A C 1
ATOM 797 O O . LYS A 1 101 ? -12.656 9.766 9.484 1 98.88 101 LYS A O 1
ATOM 802 N N . ILE A 1 102 ? -10.641 10.547 8.945 1 98.88 102 ILE A N 1
ATOM 803 C CA . ILE A 1 102 ? -10.664 10.062 7.57 1 98.88 102 ILE A CA 1
ATOM 804 C C . ILE A 1 102 ? -10.914 8.555 7.559 1 98.88 102 ILE A C 1
ATOM 806 O O . ILE A 1 102 ? -11.828 8.078 6.879 1 98.88 102 ILE A O 1
ATOM 810 N N . VAL A 1 103 ? -10.133 7.824 8.336 1 98.88 103 VAL A N 1
ATOM 811 C CA . VAL A 1 103 ? -10.141 6.367 8.266 1 98.88 103 VAL A CA 1
ATOM 812 C C . VAL A 1 103 ? -11.375 5.816 8.969 1 98.88 103 VAL A C 1
ATOM 814 O O . VAL A 1 103 ? -12.086 4.965 8.422 1 98.88 103 VAL A O 1
ATOM 817 N N . LYS A 1 104 ? -11.695 6.316 10.148 1 98.44 104 LYS A N 1
ATOM 818 C CA . LYS A 1 104 ? -12.797 5.785 10.953 1 98.44 104 LYS A CA 1
ATOM 819 C C . LYS A 1 104 ? -14.148 6.086 10.305 1 98.44 104 LYS A C 1
ATOM 821 O O . LYS A 1 104 ? -15.047 5.242 10.312 1 98.44 104 LYS A O 1
ATOM 826 N N . GLU A 1 105 ? -14.266 7.285 9.773 1 98.56 105 GLU A N 1
ATOM 827 C CA . GLU A 1 105 ? -15.547 7.668 9.188 1 98.56 105 GLU A CA 1
ATOM 828 C C . GLU A 1 105 ? -15.617 7.262 7.715 1 98.56 105 GLU A C 1
ATOM 830 O O . GLU A 1 105 ? -16.656 7.406 7.078 1 98.56 105 GLU A O 1
ATOM 835 N N . GLY A 1 106 ? -14.562 6.738 7.156 1 98.69 106 GLY A N 1
ATOM 836 C CA . GLY A 1 106 ? -14.547 6.285 5.777 1 98.69 106 GLY A CA 1
ATOM 837 C C . GLY A 1 106 ? -14.727 7.41 4.777 1 98.69 106 GLY A C 1
ATOM 838 O O . GLY A 1 106 ? -15.531 7.297 3.846 1 98.69 106 GLY A O 1
ATOM 839 N N . LEU A 1 107 ? -13.961 8.484 5 1 98.81 107 LEU A N 1
ATOM 840 C CA . LEU A 1 107 ? -14.141 9.664 4.152 1 98.81 107 LEU A CA 1
ATOM 841 C C . LEU A 1 107 ? -13.352 9.523 2.855 1 98.81 107 LEU A C 1
ATOM 843 O O . LEU A 1 107 ? -12.281 8.914 2.838 1 98.81 107 LEU A O 1
ATOM 847 N N . ILE A 1 108 ? -13.914 10.148 1.815 1 98.81 108 ILE A N 1
ATOM 848 C CA . ILE A 1 108 ? -13.305 10.133 0.49 1 98.81 108 ILE A CA 1
ATOM 849 C C . ILE A 1 108 ? -12.891 11.547 0.094 1 98.81 108 ILE A C 1
ATOM 851 O O . ILE A 1 108 ? -13.742 12.422 -0.091 1 98.81 108 ILE A O 1
ATOM 855 N N . GLY A 1 109 ? -11.578 11.742 0.032 1 98.75 109 GLY A N 1
ATOM 856 C CA . GLY A 1 109 ? -11.039 12.984 -0.483 1 98.75 109 GLY A CA 1
ATOM 857 C C . GLY A 1 109 ? -11.039 14.109 0.541 1 98.75 109 GLY A C 1
ATOM 858 O O . GLY A 1 109 ? -11.055 15.281 0.181 1 98.75 109 GLY A O 1
ATOM 859 N N . TYR A 1 110 ? -11.102 13.781 1.827 1 98.56 110 TYR A N 1
ATOM 860 C CA . TYR A 1 110 ? -11.086 14.789 2.885 1 98.56 110 TYR A CA 1
ATOM 861 C C . TYR A 1 110 ? -9.914 15.742 2.711 1 98.56 110 TYR A C 1
ATOM 863 O O . TYR A 1 110 ? -8.773 15.312 2.547 1 98.56 110 TYR A O 1
ATOM 871 N N . GLY A 1 111 ? -10.172 16.953 2.719 1 98.06 111 GLY A N 1
ATOM 872 C CA . GLY A 1 111 ? -9.125 17.953 2.689 1 98.06 111 GLY A CA 1
ATOM 873 C C . GLY A 1 111 ? -8.742 18.375 1.283 1 98.06 111 GLY A C 1
ATOM 874 O O . GLY A 1 111 ? -8.039 19.375 1.097 1 98.06 111 GLY A O 1
ATOM 875 N N . PHE A 1 112 ? -9.109 17.562 0.299 1 97.81 112 PHE A N 1
ATOM 876 C CA . PHE A 1 112 ? -8.875 17.969 -1.082 1 97.81 112 PHE A CA 1
ATOM 877 C C . PHE A 1 112 ? -9.984 18.891 -1.575 1 97.81 112 PHE A C 1
ATOM 879 O O . PHE A 1 112 ? -11.133 18.75 -1.16 1 97.81 112 PHE A O 1
ATOM 886 N N . LYS A 1 113 ? -9.562 19.953 -2.121 1 84.62 113 LYS A N 1
ATOM 887 C CA . LYS A 1 113 ? -10.562 20.891 -2.639 1 84.62 113 LYS A CA 1
ATOM 888 C C . LYS A 1 113 ? -11.391 20.234 -3.742 1 84.62 113 LYS A C 1
ATOM 890 O O . LYS A 1 113 ? -10.867 19.484 -4.559 1 84.62 113 LYS A O 1
ATOM 895 N N . GLN A 1 114 ? -12.703 20.062 -3.559 1 65.56 114 GLN A N 1
ATOM 896 C CA . GLN A 1 114 ? -13.617 19.547 -4.578 1 65.56 114 GLN A CA 1
ATOM 897 C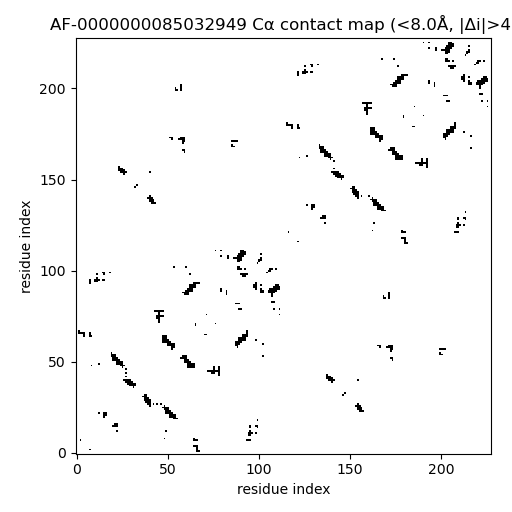 C . GLN A 1 114 ? -13.617 20.453 -5.812 1 65.56 114 GLN A C 1
ATOM 899 O O . GLN A 1 114 ? -13.359 21.656 -5.715 1 65.56 114 GLN A O 1
AT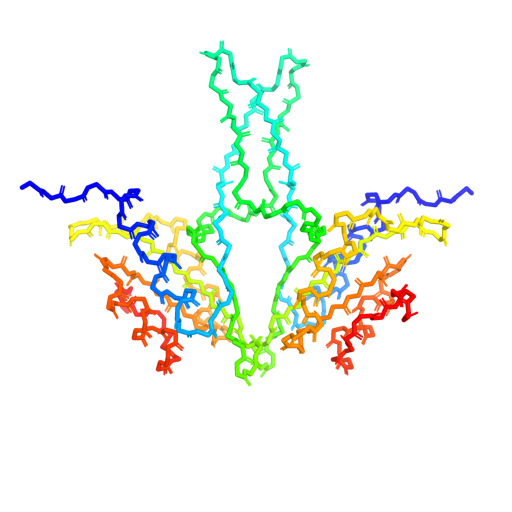OM 904 N N . MET B 1 1 ? 11.906 -23.25 -20.203 1 59.94 1 MET B N 1
ATOM 905 C CA . MET B 1 1 ? 12.633 -22.609 -19.125 1 59.94 1 MET B CA 1
ATOM 906 C C . MET B 1 1 ? 11.672 -21.891 -18.172 1 59.94 1 MET B C 1
ATOM 908 O O . MET B 1 1 ? 10.633 -21.391 -18.594 1 59.94 1 MET B O 1
ATOM 912 N N . ALA B 1 2 ? 11.883 -22.078 -16.844 1 81.81 2 ALA B N 1
ATOM 913 C CA . ALA B 1 2 ? 10.953 -21.469 -15.898 1 81.81 2 ALA B CA 1
ATOM 914 C C . ALA B 1 2 ? 10.938 -19.953 -16.031 1 81.81 2 ALA B C 1
ATOM 916 O O . ALA B 1 2 ? 11.961 -19.328 -16.312 1 81.81 2 ALA B O 1
ATOM 917 N N . GLN B 1 3 ? 9.891 -19.328 -16.219 1 90.88 3 GLN B N 1
ATOM 918 C CA . GLN B 1 3 ? 9.734 -17.891 -16.344 1 90.88 3 GLN B CA 1
ATOM 919 C C . GLN B 1 3 ? 10.281 -17.156 -15.133 1 90.88 3 GLN B C 1
ATOM 921 O O . GLN B 1 3 ? 10 -17.531 -13.992 1 90.88 3 GLN B O 1
ATOM 926 N N . PRO B 1 4 ? 11.133 -16.219 -15.422 1 95.12 4 PRO B N 1
ATOM 927 C CA . PRO B 1 4 ? 11.664 -15.43 -14.305 1 95.12 4 PRO B CA 1
ATOM 928 C C . PRO B 1 4 ? 10.57 -14.727 -13.508 1 95.12 4 PRO B C 1
ATOM 930 O O . PRO B 1 4 ? 9.508 -14.414 -14.047 1 95.12 4 PRO B O 1
ATOM 933 N N . GLU B 1 5 ? 10.836 -14.414 -12.219 1 96.81 5 GLU B N 1
ATOM 934 C CA . GLU B 1 5 ? 9.852 -13.875 -11.281 1 96.81 5 GLU B CA 1
ATOM 935 C C . GLU B 1 5 ? 9.367 -12.5 -11.727 1 96.81 5 GLU B C 1
ATOM 937 O O . GLU B 1 5 ? 8.18 -12.18 -11.578 1 96.81 5 GLU B O 1
ATOM 942 N N . HIS B 1 6 ? 10.211 -11.688 -12.281 1 95.75 6 HIS B N 1
ATOM 943 C CA . HIS B 1 6 ? 9.797 -10.344 -12.68 1 95.75 6 HIS B CA 1
ATOM 944 C C . HIS B 1 6 ? 8.805 -10.391 -13.836 1 95.75 6 HIS B C 1
ATOM 946 O O . HIS B 1 6 ? 7.918 -9.539 -13.93 1 95.75 6 HIS B O 1
ATOM 952 N N . VAL B 1 7 ? 8.906 -11.383 -14.664 1 97.69 7 VAL B N 1
ATOM 953 C CA . VAL B 1 7 ? 7.961 -11.562 -15.766 1 97.69 7 VAL B CA 1
ATOM 954 C C . VAL B 1 7 ? 6.594 -11.953 -15.211 1 97.69 7 VAL B C 1
ATOM 956 O O . VAL B 1 7 ? 5.57 -11.398 -15.609 1 97.69 7 VAL B O 1
ATOM 959 N N . ILE B 1 8 ? 6.605 -12.875 -14.289 1 98.38 8 ILE B N 1
ATOM 960 C CA . ILE B 1 8 ? 5.375 -13.305 -13.633 1 98.38 8 ILE B CA 1
ATOM 961 C C . ILE B 1 8 ? 4.715 -12.109 -12.945 1 98.38 8 ILE B C 1
ATOM 963 O O . ILE B 1 8 ? 3.502 -11.914 -13.062 1 98.38 8 ILE B O 1
ATOM 967 N N . GLN B 1 9 ? 5.512 -11.352 -12.266 1 98.5 9 GLN B N 1
ATOM 968 C CA . GLN B 1 9 ? 5 -10.188 -11.562 1 98.5 9 GLN B CA 1
ATOM 969 C C . GLN B 1 9 ? 4.305 -9.219 -12.516 1 98.5 9 GLN B C 1
ATOM 971 O O . GLN B 1 9 ? 3.215 -8.727 -12.227 1 98.5 9 GLN B O 1
ATOM 976 N N . ASN B 1 10 ? 4.918 -8.969 -13.656 1 98.25 10 ASN B N 1
ATOM 977 C CA . ASN B 1 10 ? 4.32 -8.086 -14.656 1 98.25 10 ASN B CA 1
ATOM 978 C C . ASN B 1 10 ? 3 -8.633 -15.18 1 98.25 10 ASN B C 1
ATOM 980 O O . ASN B 1 10 ? 2.035 -7.891 -15.352 1 98.25 10 ASN B O 1
ATOM 984 N N . GLN B 1 11 ? 3.004 -9.859 -15.43 1 98.75 11 GLN B N 1
ATOM 985 C CA . GLN B 1 11 ? 1.789 -10.5 -15.922 1 98.75 11 GLN B CA 1
ATOM 986 C C . GLN B 1 11 ? 0.667 -10.414 -14.891 1 98.75 11 GLN B C 1
ATOM 988 O O . GLN B 1 11 ? -0.493 -10.188 -15.25 1 98.75 11 GLN B O 1
ATOM 993 N N . ILE B 1 12 ? 1.007 -10.586 -13.711 1 98.88 12 ILE B N 1
ATOM 994 C CA . ILE B 1 12 ? 0.032 -10.516 -12.625 1 98.88 12 ILE B CA 1
ATOM 995 C C . ILE B 1 12 ? -0.521 -9.094 -12.531 1 98.88 12 ILE B C 1
ATOM 997 O O . ILE B 1 12 ? -1.733 -8.898 -12.406 1 98.88 12 ILE B O 1
ATOM 1001 N N . ARG B 1 13 ? 0.363 -8.125 -12.555 1 98.69 13 ARG B N 1
ATOM 1002 C CA . ARG B 1 13 ? -0.07 -6.734 -12.492 1 98.69 13 ARG B CA 1
ATOM 1003 C C . ARG B 1 13 ? -1.088 -6.422 -13.586 1 98.69 13 ARG B C 1
ATOM 1005 O O . ARG B 1 13 ? -2.129 -5.82 -13.312 1 98.69 13 ARG B O 1
ATOM 1012 N N . LEU B 1 14 ? -0.808 -6.852 -14.742 1 98.62 14 LEU B N 1
ATOM 1013 C CA . LEU B 1 14 ? -1.695 -6.621 -15.875 1 98.62 14 LEU B CA 1
ATOM 1014 C C . LEU B 1 14 ? -3.031 -7.332 -15.672 1 98.62 14 LEU B C 1
ATOM 1016 O O . LEU B 1 14 ? -4.09 -6.754 -15.93 1 98.62 14 LEU B O 1
ATOM 1020 N N . ALA B 1 15 ? -2.963 -8.531 -15.266 1 98.81 15 ALA B N 1
ATOM 1021 C CA . ALA B 1 15 ? -4.172 -9.336 -15.078 1 98.81 15 ALA B CA 1
ATOM 1022 C C . ALA B 1 15 ? -5.086 -8.719 -14.031 1 98.81 15 ALA B C 1
ATOM 1024 O O . ALA B 1 15 ? -6.297 -8.594 -14.242 1 98.81 15 ALA B O 1
ATOM 1025 N N . LEU B 1 16 ? -4.566 -8.336 -12.922 1 98.81 16 LEU B N 1
ATOM 1026 C CA . LEU B 1 16 ? -5.371 -7.754 -11.852 1 98.81 16 LEU B CA 1
ATOM 1027 C C . LEU B 1 16 ? -5.957 -6.414 -12.281 1 98.81 16 LEU B C 1
ATOM 1029 O O . LEU B 1 16 ? -7.109 -6.109 -11.969 1 98.81 16 LEU B O 1
ATOM 1033 N N . SER B 1 17 ? -5.117 -5.637 -12.961 1 98.38 17 SER B N 1
ATOM 1034 C CA . SER B 1 17 ? -5.609 -4.355 -13.453 1 98.38 17 SER B CA 1
ATOM 1035 C C . SER B 1 17 ? -6.797 -4.547 -14.391 1 98.38 17 SER B C 1
ATOM 1037 O O . SER B 1 17 ? -7.723 -3.73 -14.406 1 98.38 17 SER B O 1
ATOM 1039 N N . ALA B 1 18 ? -6.793 -5.617 -15.086 1 98.38 18 ALA B N 1
ATOM 1040 C CA . ALA B 1 18 ? -7.871 -5.926 -16.031 1 98.38 18 ALA B CA 1
ATOM 1041 C C . ALA B 1 18 ? -9.078 -6.508 -15.297 1 98.38 18 ALA B C 1
ATOM 1043 O O . ALA B 1 18 ? -10.141 -6.691 -15.891 1 98.38 18 ALA B O 1
ATOM 1044 N N . ASN B 1 19 ? -8.93 -6.777 -14.109 1 98.38 19 ASN B N 1
ATOM 1045 C CA . ASN B 1 19 ? -9.992 -7.398 -13.32 1 98.38 19 ASN B CA 1
ATOM 1046 C C . ASN B 1 19 ? -10.438 -6.496 -12.18 1 98.38 19 ASN B C 1
ATOM 1048 O O . ASN B 1 19 ? -10.625 -6.961 -11.055 1 98.38 19 ASN B O 1
ATOM 1052 N N . GLN B 1 20 ? -10.508 -5.211 -12.422 1 98.19 20 GLN B N 1
ATOM 1053 C CA . GLN B 1 20 ? -11.125 -4.207 -11.555 1 98.19 20 GLN B CA 1
ATOM 1054 C C . GLN B 1 20 ? -10.367 -4.066 -10.242 1 98.19 20 GLN B C 1
ATOM 1056 O O . GLN B 1 20 ? -10.969 -4.07 -9.164 1 98.19 20 GLN B O 1
ATOM 1061 N N . CYS B 1 21 ? -9.125 -4.039 -10.391 1 98.81 21 CYS B N 1
ATOM 1062 C CA . CYS B 1 21 ? -8.234 -3.768 -9.273 1 98.81 21 CYS B CA 1
ATOM 1063 C C . CYS B 1 21 ? -7.254 -2.648 -9.617 1 98.81 21 CYS B C 1
ATOM 1065 O O . CYS B 1 21 ? -6.926 -2.439 -10.781 1 98.81 21 CYS B O 1
ATOM 1067 N N . THR B 1 22 ? -6.926 -1.911 -8.648 1 98.81 22 THR B N 1
ATOM 1068 C CA . THR B 1 22 ? -5.703 -1.117 -8.711 1 98.81 22 THR B CA 1
ATOM 1069 C C . THR B 1 22 ? -4.551 -1.844 -8.023 1 98.81 22 THR B C 1
ATOM 1071 O O . THR B 1 22 ? -4.719 -2.387 -6.93 1 98.81 22 THR B O 1
ATOM 1074 N N . VAL B 1 23 ? -3.4 -1.869 -8.695 1 98.69 23 VAL B N 1
ATOM 1075 C CA . VAL B 1 23 ? -2.262 -2.629 -8.188 1 98.69 23 VAL B CA 1
ATOM 1076 C C . VAL B 1 23 ? -1.023 -1.737 -8.141 1 98.69 23 VAL B C 1
ATOM 1078 O O . VAL B 1 23 ? -0.75 -0.996 -9.086 1 98.69 23 VAL B O 1
ATOM 1081 N N . PHE B 1 24 ? -0.302 -1.803 -7.047 1 98 24 PHE B N 1
ATOM 1082 C CA . PHE B 1 24 ? 0.959 -1.092 -6.871 1 98 24 PHE B CA 1
ATOM 1083 C C . PHE B 1 24 ? 2.113 -2.072 -6.703 1 98 24 PHE B C 1
ATOM 1085 O O . PHE B 1 24 ? 2.002 -3.051 -5.961 1 98 24 PHE B O 1
ATOM 1092 N N . ARG B 1 25 ? 3.143 -1.84 -7.441 1 96.94 25 ARG B N 1
ATOM 1093 C CA . ARG B 1 25 ? 4.402 -2.527 -7.176 1 96.94 25 ARG B CA 1
ATOM 1094 C C . ARG B 1 25 ? 5.227 -1.776 -6.137 1 96.94 25 ARG B C 1
ATOM 1096 O O . ARG B 1 25 ? 5.504 -0.586 -6.301 1 96.94 25 ARG B O 1
ATOM 1103 N N . ILE B 1 26 ? 5.535 -2.48 -5.082 1 94.31 26 ILE B N 1
ATOM 1104 C CA . ILE B 1 26 ? 6.344 -1.843 -4.047 1 94.31 26 ILE B CA 1
ATOM 1105 C C . ILE B 1 26 ? 7.738 -2.463 -4.027 1 94.31 26 ILE B C 1
ATOM 1107 O O . ILE B 1 26 ? 7.918 -3.596 -3.576 1 94.31 26 ILE B O 1
ATOM 1111 N N . ASN B 1 27 ? 8.641 -1.784 -4.574 1 90.5 27 ASN B N 1
ATOM 1112 C CA . ASN B 1 27 ? 10.031 -2.221 -4.523 1 90.5 27 ASN B CA 1
ATOM 1113 C C . ASN B 1 27 ? 10.688 -1.845 -3.201 1 90.5 27 ASN B C 1
ATOM 1115 O O . ASN B 1 27 ? 10.789 -0.664 -2.865 1 90.5 27 ASN B O 1
ATOM 1119 N N . VAL B 1 28 ? 11.07 -2.936 -2.477 1 84.62 28 VAL B N 1
ATOM 1120 C CA . VAL B 1 28 ? 11.633 -2.707 -1.151 1 84.62 28 VAL B CA 1
ATOM 1121 C C . VAL B 1 28 ? 13.156 -2.646 -1.241 1 84.62 28 VAL B C 1
ATOM 1123 O O . VAL B 1 28 ? 13.766 -3.348 -2.053 1 84.62 28 VAL B O 1
ATOM 1126 N N . GLY B 1 29 ? 13.836 -1.727 -0.765 1 77.38 29 GLY B N 1
ATOM 1127 C CA . GLY B 1 29 ? 15.289 -1.732 -0.738 1 77.38 29 GLY B CA 1
ATOM 1128 C C . GLY B 1 29 ? 15.875 -0.63 0.125 1 77.38 29 GLY B C 1
ATOM 1129 O O . GLY B 1 29 ? 15.203 0.359 0.419 1 77.38 29 GLY B O 1
ATOM 1130 N N . LYS B 1 30 ? 17 -0.96 0.66 1 79.75 30 LYS B N 1
ATOM 1131 C CA . LYS B 1 30 ? 17.859 -0 1.354 1 79.75 30 LYS B CA 1
ATOM 1132 C C . LYS B 1 30 ? 19.109 0.31 0.538 1 79.75 30 LYS B C 1
ATOM 1134 O O . LYS B 1 30 ? 19.75 -0.599 0.006 1 79.75 30 LYS B O 1
ATOM 1139 N N . LEU B 1 31 ? 19.203 1.628 0.254 1 82.69 31 LEU B N 1
ATOM 1140 C CA . LEU B 1 31 ? 20.406 2.012 -0.495 1 82.69 31 LEU B CA 1
ATOM 1141 C C . LEU B 1 31 ? 21.094 3.199 0.162 1 82.69 31 LEU B C 1
ATOM 1143 O O . LEU B 1 31 ? 20.438 4.125 0.636 1 82.69 31 LEU B O 1
ATOM 1147 N N . ARG B 1 32 ? 22.422 2.982 0.238 1 82.81 32 ARG B N 1
ATOM 1148 C CA . ARG B 1 32 ? 23.203 4.125 0.708 1 82.81 32 ARG B CA 1
ATOM 1149 C C . ARG B 1 32 ? 23.406 5.145 -0.407 1 82.81 32 ARG B C 1
ATOM 1151 O O . ARG B 1 32 ? 23.906 4.809 -1.482 1 82.81 32 ARG B O 1
ATOM 1158 N N . LEU B 1 33 ? 23.062 6.367 -0.116 1 79.31 33 LEU B N 1
ATOM 1159 C CA . LEU B 1 33 ? 23.203 7.445 -1.086 1 79.31 33 LEU B CA 1
ATOM 1160 C C . LEU B 1 33 ? 24.625 7.996 -1.085 1 79.31 33 LEU B C 1
ATOM 1162 O O . LEU B 1 33 ? 25.422 7.684 -0.193 1 79.31 33 LEU B O 1
ATOM 1166 N N . PRO B 1 34 ? 24.938 8.648 -2.129 1 76.94 34 PRO B N 1
ATOM 1167 C CA . PRO B 1 34 ? 26.297 9.18 -2.223 1 76.94 34 PRO B CA 1
ATOM 1168 C C . PRO B 1 34 ? 26.703 9.984 -0.992 1 76.94 34 PRO B C 1
ATOM 1170 O O . PRO B 1 34 ? 27.875 9.969 -0.593 1 76.94 34 PRO B O 1
ATOM 1173 N N . ASP B 1 35 ? 25.781 10.594 -0.453 1 81.81 35 ASP B N 1
ATOM 1174 C CA . ASP B 1 35 ? 26.094 11.43 0.705 1 81.81 35 ASP B CA 1
ATOM 1175 C C . ASP B 1 35 ? 26.141 10.594 1.984 1 81.81 35 ASP B C 1
ATOM 1177 O O . ASP B 1 35 ? 26.312 11.133 3.078 1 81.81 35 ASP B O 1
ATOM 1181 N N . GLY B 1 36 ? 25.906 9.383 1.849 1 83 36 GLY B N 1
ATOM 1182 C CA . GLY B 1 36 ? 26.047 8.477 2.975 1 83 36 GLY B CA 1
ATOM 1183 C C . GLY B 1 36 ? 24.719 8.18 3.66 1 83 36 GLY B C 1
ATOM 1184 O O . GLY B 1 36 ? 24.641 7.297 4.52 1 83 36 GLY B O 1
ATOM 1185 N N . THR B 1 37 ? 23.766 8.898 3.182 1 81.88 37 THR B N 1
ATOM 1186 C CA . THR B 1 37 ? 22.453 8.695 3.805 1 81.88 37 THR B CA 1
ATOM 1187 C C . THR B 1 37 ? 21.828 7.391 3.322 1 81.88 37 THR B C 1
ATOM 1189 O O . THR B 1 37 ? 22.031 6.98 2.18 1 81.88 37 THR B O 1
ATOM 1192 N N . LEU B 1 38 ? 21.188 6.664 4.293 1 83.06 38 LEU B N 1
ATOM 1193 C CA . LEU B 1 38 ? 20.516 5.41 3.971 1 83.06 38 LEU B CA 1
ATOM 1194 C C . LEU B 1 38 ? 19.078 5.656 3.551 1 83.06 38 LEU B C 1
ATOM 1196 O O . LEU B 1 38 ? 18.297 6.25 4.301 1 83.06 38 LEU B O 1
ATOM 1200 N N . PHE B 1 39 ? 18.781 5.344 2.279 1 83.06 39 PHE B N 1
ATOM 1201 C CA . PHE B 1 39 ? 17.406 5.422 1.82 1 83.06 39 PHE B CA 1
ATOM 1202 C C . PHE B 1 39 ? 16.672 4.113 2.092 1 83.06 39 PHE B C 1
ATOM 1204 O O . PHE B 1 39 ? 17.188 3.033 1.785 1 83.06 39 PHE B O 1
ATOM 1211 N N . GLN B 1 40 ? 15.531 4.27 2.746 1 86.06 40 GLN B N 1
ATOM 1212 C CA . GLN B 1 40 ? 14.656 3.123 2.975 1 86.06 40 GLN B CA 1
ATOM 1213 C C . GLN B 1 40 ? 13.227 3.416 2.514 1 86.06 40 GLN B C 1
ATOM 1215 O O . GLN B 1 40 ? 12.734 4.535 2.674 1 86.06 40 GLN B O 1
ATOM 1220 N N . THR B 1 41 ? 12.547 2.531 1.979 1 89.75 41 THR B N 1
ATOM 1221 C CA . THR B 1 41 ? 11.203 2.697 1.438 1 89.75 41 THR B CA 1
ATOM 1222 C C . THR B 1 41 ? 10.18 2.824 2.562 1 89.75 41 THR B C 1
ATOM 1224 O O . THR B 1 41 ? 9.055 3.287 2.34 1 89.75 41 THR B O 1
ATOM 1227 N N . GLY B 1 42 ? 10.461 2.373 3.74 1 90.75 42 GLY B N 1
ATOM 1228 C CA . GLY B 1 42 ? 9.609 2.607 4.891 1 90.75 42 GLY B CA 1
ATOM 1229 C C . GLY B 1 42 ? 8.633 1.478 5.148 1 90.75 42 GLY B C 1
ATOM 1230 O O . GLY B 1 42 ? 7.93 1.475 6.164 1 90.75 42 GLY B O 1
ATOM 1231 N N . VAL B 1 43 ? 8.609 0.478 4.23 1 94.44 43 VAL B N 1
ATOM 1232 C CA . VAL B 1 43 ? 7.707 -0.65 4.438 1 94.44 43 VAL B CA 1
ATOM 1233 C C . VAL B 1 43 ? 8.414 -1.739 5.238 1 94.44 43 VAL B C 1
ATOM 1235 O O . VAL B 1 43 ? 9.648 -1.792 5.273 1 94.44 43 VAL B O 1
ATOM 1238 N N . PRO B 1 44 ? 7.652 -2.6 5.879 1 95.31 44 PRO B N 1
ATOM 1239 C CA . PRO B 1 44 ? 8.266 -3.668 6.668 1 95.31 44 PRO B CA 1
ATOM 1240 C C . PRO B 1 44 ? 9.023 -4.68 5.809 1 95.31 44 PRO B C 1
ATOM 1242 O O . PRO B 1 44 ? 8.727 -4.828 4.621 1 95.31 44 PRO B O 1
ATOM 1245 N N . ARG B 1 45 ? 9.969 -5.375 6.508 1 94.81 45 ARG B N 1
ATOM 1246 C CA . ARG B 1 45 ? 10.602 -6.512 5.852 1 94.81 45 ARG B CA 1
ATOM 1247 C C . ARG B 1 45 ? 9.57 -7.559 5.449 1 94.81 45 ARG B C 1
ATOM 1249 O O . ARG B 1 45 ? 8.641 -7.852 6.207 1 94.81 45 ARG B O 1
ATOM 1256 N N . GLY B 1 46 ? 9.711 -8.055 4.289 1 97.12 46 GLY B N 1
ATOM 1257 C CA . GLY B 1 46 ? 8.828 -9.125 3.834 1 97.12 46 GLY B CA 1
ATOM 1258 C C . GLY B 1 46 ? 7.574 -8.609 3.15 1 97.12 46 GLY B C 1
ATOM 1259 O O . GLY B 1 46 ? 6.715 -9.398 2.752 1 97.12 46 GLY B O 1
ATOM 1260 N N . TYR B 1 47 ? 7.449 -7.262 3.07 1 98.06 47 TYR B N 1
ATOM 1261 C CA . TYR B 1 47 ? 6.305 -6.691 2.369 1 98.06 47 TYR B CA 1
ATOM 1262 C C . TYR B 1 47 ? 6.113 -7.348 1.008 1 98.06 47 TYR B C 1
ATOM 1264 O O . TYR B 1 47 ? 7.09 -7.621 0.303 1 98.06 47 TYR B O 1
ATOM 1272 N N . SER B 1 48 ? 4.918 -7.605 0.644 1 98.44 48 SER B N 1
ATOM 1273 C CA . SER B 1 48 ? 4.602 -8.328 -0.584 1 98.44 48 SER B CA 1
ATOM 1274 C C . SER B 1 48 ? 5.047 -7.543 -1.815 1 98.44 48 SER B C 1
ATOM 1276 O O . SER B 1 48 ? 5.062 -6.312 -1.801 1 98.44 48 SER B O 1
ATOM 1278 N N . ASP B 1 49 ? 5.309 -8.172 -2.871 1 98.12 49 ASP B N 1
ATOM 1279 C CA . ASP B 1 49 ? 5.742 -7.566 -4.125 1 98.12 49 ASP B CA 1
ATOM 1280 C C . ASP B 1 49 ? 4.684 -6.605 -4.668 1 98.12 49 ASP B C 1
ATOM 1282 O O . ASP B 1 49 ? 5.012 -5.562 -5.23 1 98.12 49 ASP B O 1
ATOM 1286 N N . LEU B 1 50 ? 3.439 -7.035 -4.562 1 98.62 50 LEU B N 1
ATOM 1287 C CA . LEU B 1 50 ? 2.312 -6.266 -5.074 1 98.62 50 LEU B CA 1
ATOM 1288 C C . LEU B 1 50 ? 1.271 -6.031 -3.986 1 98.62 50 LEU B C 1
ATOM 1290 O O . LEU B 1 50 ? 1.005 -6.922 -3.176 1 98.62 50 LEU B O 1
ATOM 1294 N N . SER B 1 51 ? 0.757 -4.902 -3.949 1 98.75 51 SER B N 1
ATOM 1295 C CA . SER B 1 51 ? -0.381 -4.551 -3.105 1 98.75 51 SER B CA 1
ATOM 1296 C C . SER B 1 51 ? -1.39 -3.697 -3.865 1 98.75 51 SER B C 1
ATOM 1298 O O . SER B 1 51 ? -1.095 -3.201 -4.957 1 98.75 51 SER B O 1
ATOM 1300 N N . GLY B 1 52 ? -2.586 -3.607 -3.34 1 98.81 52 GLY B N 1
ATOM 1301 C CA . GLY B 1 52 ? -3.617 -2.803 -3.979 1 98.81 52 GLY B CA 1
ATOM 1302 C C . GLY B 1 52 ? -4.98 -2.959 -3.33 1 98.81 52 GLY B C 1
ATOM 1303 O O . GLY B 1 52 ? -5.074 -3.262 -2.139 1 98.81 52 GLY B O 1
ATOM 1304 N N . PHE B 1 53 ? -5.996 -2.578 -4.133 1 98.94 53 PHE B N 1
ATOM 1305 C CA . PHE B 1 53 ? -7.363 -2.689 -3.631 1 98.94 53 PHE B CA 1
ATOM 1306 C C . PHE B 1 53 ? -8.32 -3.076 -4.75 1 98.94 53 PHE B C 1
ATOM 1308 O O . PHE B 1 53 ? -8.055 -2.805 -5.922 1 98.94 53 PHE B O 1
ATOM 1315 N N . ARG B 1 54 ? -9.328 -3.754 -4.336 1 98.75 54 ARG B N 1
ATOM 1316 C CA . ARG B 1 54 ? -10.445 -4.047 -5.23 1 98.75 54 ARG B CA 1
ATOM 1317 C C . ARG B 1 54 ? -11.32 -2.818 -5.438 1 98.75 54 ARG B C 1
ATOM 1319 O O . ARG B 1 54 ? -11.633 -2.105 -4.48 1 98.75 54 ARG B O 1
ATOM 1326 N N . TRP B 1 55 ? -11.758 -2.68 -6.684 1 98.62 55 TRP B N 1
ATOM 1327 C CA . TRP B 1 55 ? -12.641 -1.552 -6.969 1 98.62 55 TRP B CA 1
ATOM 1328 C C . TRP B 1 55 ? -14.016 -1.774 -6.359 1 98.62 55 TRP B C 1
ATOM 1330 O O . TRP B 1 55 ? -14.672 -0.823 -5.926 1 98.62 55 TRP B O 1
ATOM 1340 N N . SER B 1 56 ? -14.461 -2.959 -6.219 1 97.62 56 SER B N 1
ATOM 1341 C CA . SER B 1 56 ? -15.828 -3.305 -5.832 1 97.62 56 SER B CA 1
ATOM 1342 C C . SER B 1 56 ? -16.109 -2.92 -4.383 1 97.62 56 SER B C 1
ATOM 1344 O O . SER B 1 56 ? -17.203 -2.482 -4.055 1 97.62 56 SER B O 1
ATOM 1346 N N . ASP B 1 57 ? -15.141 -3.057 -3.543 1 98.25 57 ASP B N 1
ATOM 1347 C CA . ASP B 1 57 ? -15.461 -2.861 -2.133 1 98.25 57 ASP B 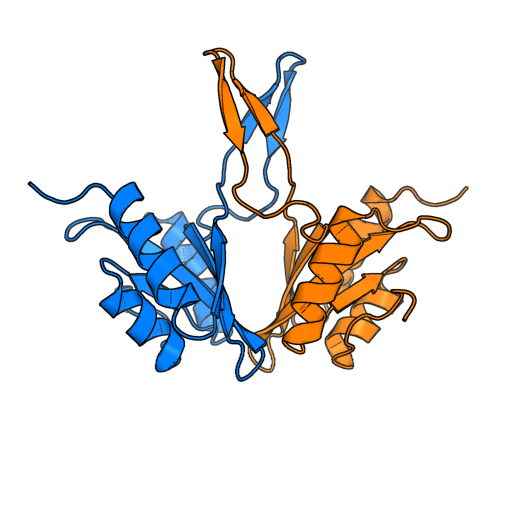CA 1
ATOM 1348 C C . ASP B 1 57 ? -14.32 -2.162 -1.398 1 98.25 57 ASP B C 1
ATOM 1350 O O . ASP B 1 57 ? -14.398 -1.94 -0.188 1 98.25 57 ASP B O 1
ATOM 1354 N N . GLY B 1 58 ? -13.258 -1.825 -2.096 1 98.81 58 GLY B N 1
ATOM 1355 C CA . GLY B 1 58 ? -12.164 -1.064 -1.508 1 98.81 58 GLY B CA 1
ATOM 1356 C C . GLY B 1 58 ? -11.273 -1.898 -0.606 1 98.81 58 GLY B C 1
ATOM 1357 O O . GLY B 1 58 ? -10.406 -1.362 0.086 1 98.81 58 GLY B O 1
ATOM 1358 N N . LYS B 1 59 ? -11.453 -3.188 -0.618 1 98.88 59 LYS B N 1
ATOM 1359 C CA . LYS B 1 59 ? -10.648 -4.035 0.256 1 98.88 59 LYS B CA 1
ATOM 1360 C C . LYS B 1 59 ? -9.227 -4.168 -0.269 1 98.88 59 LYS B C 1
ATOM 1362 O O . LYS B 1 59 ? -9.016 -4.309 -1.476 1 98.88 59 LYS B O 1
ATOM 1367 N N . ALA B 1 60 ? -8.328 -4.113 0.634 1 98.94 60 ALA B N 1
ATOM 1368 C CA . ALA B 1 60 ? -6.902 -4.242 0.327 1 98.94 60 ALA B CA 1
ATOM 1369 C C . ALA B 1 60 ? -6.535 -5.688 0.006 1 98.94 60 ALA B C 1
ATOM 1371 O O . ALA B 1 60 ? -7.176 -6.621 0.498 1 98.94 60 ALA B O 1
ATOM 1372 N N . PHE B 1 61 ? -5.531 -5.844 -0.803 1 98.94 61 PHE B N 1
ATOM 1373 C CA . PHE B 1 61 ? -4.945 -7.16 -1.02 1 98.94 61 PHE B CA 1
ATOM 1374 C C . PHE B 1 61 ? -3.432 -7.059 -1.181 1 98.94 61 PHE B C 1
ATOM 1376 O O . PHE B 1 61 ? -2.908 -5.996 -1.513 1 98.94 61 PHE B O 1
ATOM 1383 N N . PHE B 1 62 ? -2.74 -8.133 -0.922 1 98.94 62 PHE B N 1
ATOM 1384 C CA . PHE B 1 62 ? -1.295 -8.281 -1.052 1 98.94 62 PHE B CA 1
ATOM 1385 C C . PHE B 1 62 ? -0.945 -9.562 -1.791 1 98.94 62 PHE B C 1
ATOM 1387 O O . PHE B 1 62 ? -1.524 -10.617 -1.521 1 98.94 62 PHE B O 1
ATOM 1394 N N . ILE B 1 63 ? -0.031 -9.469 -2.729 1 98.94 63 ILE B N 1
ATOM 1395 C CA . ILE B 1 63 ? 0.362 -10.617 -3.533 1 98.94 63 ILE B CA 1
ATOM 1396 C C . ILE B 1 63 ? 1.873 -10.82 -3.443 1 98.94 63 ILE B C 1
ATOM 1398 O O . ILE B 1 63 ? 2.648 -9.953 -3.85 1 98.94 63 ILE B O 1
ATOM 1402 N N . GLU B 1 64 ? 2.285 -11.914 -2.928 1 98.81 64 GLU B N 1
ATOM 1403 C CA . GLU B 1 64 ? 3.672 -12.367 -2.971 1 98.81 64 GLU B CA 1
ATOM 1404 C C . GLU B 1 64 ? 3.938 -13.211 -4.219 1 98.81 64 GLU B C 1
ATOM 1406 O O . GLU B 1 64 ? 3.326 -14.266 -4.402 1 98.81 64 GLU B O 1
ATOM 1411 N N . VAL B 1 65 ? 4.816 -12.766 -5.066 1 98.81 65 VAL B N 1
ATOM 1412 C CA . VAL B 1 65 ? 5.055 -13.438 -6.34 1 98.81 65 VAL B CA 1
ATOM 1413 C C . VAL B 1 65 ? 6.191 -14.445 -6.184 1 98.81 65 VAL B C 1
ATOM 1415 O O . VAL B 1 65 ? 7.234 -14.133 -5.602 1 98.81 65 VAL B O 1
ATOM 1418 N N . LYS B 1 66 ? 5.961 -15.664 -6.633 1 98.5 66 LYS B N 1
ATOM 1419 C CA . LYS B 1 66 ? 6.969 -16.719 -6.641 1 98.5 66 LYS B CA 1
ATOM 1420 C C . LYS B 1 66 ? 6.957 -17.484 -7.957 1 98.5 66 LYS B C 1
ATOM 1422 O O . LYS B 1 66 ? 5.918 -17.578 -8.617 1 98.5 66 LYS B O 1
ATOM 1427 N N . THR B 1 67 ? 8.133 -17.984 -8.297 1 98 67 THR B N 1
ATOM 1428 C CA . THR B 1 67 ? 8.172 -19 -9.344 1 98 67 THR B CA 1
ATOM 1429 C C . THR B 1 67 ? 7.516 -20.297 -8.867 1 98 67 THR B C 1
ATOM 1431 O O . THR B 1 67 ? 7.117 -20.391 -7.703 1 98 67 THR B O 1
ATOM 1434 N N . GLN B 1 68 ? 7.457 -21.25 -9.766 1 96 68 GLN B N 1
ATOM 1435 C CA . GLN B 1 68 ? 6.785 -22.5 -9.453 1 96 68 GLN B CA 1
ATOM 1436 C C . GLN B 1 68 ? 7.441 -23.188 -8.266 1 96 68 GLN B C 1
ATOM 1438 O O . GLN B 1 68 ? 6.762 -23.828 -7.457 1 96 68 GLN B O 1
ATOM 1443 N N . THR B 1 69 ? 8.719 -22.969 -8.109 1 95.75 69 THR B N 1
ATOM 1444 C CA . THR B 1 69 ? 9.445 -23.688 -7.07 1 95.75 69 THR B CA 1
ATOM 1445 C C . THR B 1 69 ? 9.883 -22.75 -5.957 1 95.75 69 THR B C 1
ATOM 1447 O O . THR B 1 69 ? 10.469 -23.188 -4.965 1 95.75 69 THR B O 1
ATOM 1450 N N . GLY B 1 70 ? 9.648 -21.516 -6.105 1 96.62 70 GLY B N 1
ATOM 1451 C CA . GLY B 1 70 ? 10.109 -20.547 -5.125 1 96.62 70 GLY B CA 1
ATOM 1452 C C . GLY B 1 70 ? 9.43 -20.688 -3.781 1 96.62 70 GLY B C 1
ATOM 1453 O O . GLY B 1 70 ? 8.227 -20.969 -3.713 1 96.62 70 GLY B O 1
ATOM 1454 N N . ARG B 1 71 ? 10.195 -20.438 -2.738 1 97.12 71 ARG B N 1
ATOM 1455 C CA . ARG B 1 71 ? 9.672 -20.484 -1.377 1 97.12 71 ARG B CA 1
ATOM 1456 C C . ARG B 1 71 ? 9.75 -19.125 -0.701 1 97.12 71 ARG B C 1
ATOM 1458 O O . ARG B 1 71 ? 10.688 -18.359 -0.954 1 97.12 71 ARG B O 1
ATOM 1465 N N . PRO B 1 72 ? 8.781 -18.875 0.157 1 97.75 72 PRO B N 1
ATOM 1466 C CA . PRO B 1 72 ? 8.852 -17.594 0.861 1 97.75 72 PRO B CA 1
ATOM 1467 C C . PRO B 1 72 ? 9.945 -17.562 1.926 1 97.75 72 PRO B C 1
ATOM 1469 O O . PRO B 1 72 ? 10.219 -18.578 2.568 1 97.75 72 PRO B O 1
ATOM 1472 N N . ARG B 1 73 ? 10.523 -16.438 2.064 1 97.94 73 ARG B N 1
ATOM 1473 C CA . ARG B 1 73 ? 11.508 -16.203 3.115 1 97.94 73 ARG B CA 1
ATOM 1474 C C . ARG B 1 73 ? 10.836 -16.062 4.477 1 97.94 73 ARG B C 1
ATOM 1476 O O . ARG B 1 73 ? 9.617 -15.891 4.555 1 97.94 73 ARG B O 1
ATOM 1483 N N . LYS B 1 74 ? 11.609 -16.094 5.512 1 98.06 74 LYS B N 1
ATOM 1484 C CA . LYS B 1 74 ? 11.102 -15.992 6.875 1 98.06 74 LYS B CA 1
ATOM 1485 C C . LYS B 1 74 ? 10.359 -14.68 7.098 1 98.06 74 LYS B C 1
ATOM 1487 O O . LYS B 1 74 ? 9.305 -14.656 7.73 1 98.06 74 LYS B O 1
ATOM 1492 N N . ASP B 1 75 ? 10.914 -13.562 6.605 1 98.06 75 ASP B N 1
ATOM 1493 C CA . ASP B 1 75 ? 10.289 -12.25 6.785 1 98.06 75 ASP B CA 1
ATOM 1494 C C . ASP B 1 75 ? 8.977 -12.164 6.004 1 98.06 75 ASP B C 1
ATOM 1496 O O . ASP B 1 75 ? 8.031 -11.5 6.438 1 98.06 75 ASP B O 1
ATOM 1500 N N . GLN B 1 76 ? 8.922 -12.852 4.863 1 98.38 76 GLN B N 1
ATOM 1501 C CA . GLN B 1 76 ? 7.68 -12.891 4.102 1 98.38 76 GLN B CA 1
ATOM 1502 C C . GLN B 1 76 ? 6.609 -13.695 4.832 1 98.38 76 GLN B C 1
ATOM 1504 O O . GLN B 1 76 ? 5.426 -13.359 4.781 1 98.38 76 GLN B O 1
ATOM 1509 N N . ILE B 1 77 ? 7.016 -14.734 5.531 1 98.69 77 ILE B N 1
ATOM 1510 C CA . ILE B 1 77 ? 6.105 -15.547 6.332 1 98.69 77 ILE B CA 1
ATOM 1511 C C . ILE B 1 77 ? 5.59 -14.727 7.516 1 98.69 77 ILE B C 1
ATOM 1513 O O . ILE B 1 77 ? 4.406 -14.797 7.855 1 98.69 77 ILE B O 1
ATOM 1517 N N . GLN B 1 78 ? 6.43 -13.984 8.117 1 98.44 78 GLN B N 1
ATOM 1518 C CA . GLN B 1 78 ? 6.004 -13.125 9.219 1 98.44 78 GLN B CA 1
ATOM 1519 C C . GLN B 1 78 ? 4.977 -12.094 8.758 1 98.44 78 GLN B C 1
ATOM 1521 O O . GLN B 1 78 ? 3.984 -11.844 9.438 1 98.44 78 GLN B O 1
ATOM 1526 N N . PHE B 1 79 ? 5.207 -11.484 7.613 1 98.44 79 PHE B N 1
ATOM 1527 C CA . PHE B 1 79 ? 4.254 -10.531 7.055 1 98.44 79 PHE B CA 1
ATOM 1528 C C . PHE B 1 79 ? 2.926 -11.219 6.742 1 98.44 79 PHE B C 1
ATOM 1530 O O . PHE B 1 79 ? 1.858 -10.656 7.012 1 98.44 79 PHE B O 1
ATOM 1537 N N . HIS B 1 80 ? 3.018 -12.438 6.199 1 98.62 80 HIS B N 1
ATOM 1538 C CA . HIS B 1 80 ? 1.843 -13.266 5.977 1 98.62 80 HIS B CA 1
ATOM 1539 C C . HIS B 1 80 ? 1.054 -13.469 7.266 1 98.62 80 HIS B C 1
ATOM 1541 O O . HIS B 1 80 ? -0.174 -13.352 7.27 1 98.62 80 HIS B O 1
ATOM 1547 N N . HIS B 1 81 ? 1.705 -13.773 8.344 1 98.69 81 HIS B N 1
ATOM 1548 C CA . HIS B 1 81 ? 1.021 -13.992 9.617 1 98.69 81 HIS B CA 1
ATOM 1549 C C . HIS B 1 81 ? 0.298 -12.734 10.078 1 98.69 81 HIS B C 1
ATOM 1551 O O . HIS B 1 81 ? -0.821 -12.812 10.594 1 98.69 81 HIS B O 1
ATOM 1557 N N . MET B 1 82 ? 0.955 -11.656 9.898 1 98.5 82 MET B N 1
ATOM 1558 C CA . MET B 1 82 ? 0.328 -10.383 10.258 1 98.5 82 MET B CA 1
ATOM 1559 C C . MET B 1 82 ? -0.937 -10.156 9.438 1 98.5 82 MET B C 1
ATOM 1561 O O . MET B 1 82 ? -1.993 -9.844 9.992 1 98.5 82 MET B O 1
ATOM 1565 N N . LEU B 1 83 ? -0.92 -10.352 8.156 1 98.69 83 LEU B N 1
ATOM 1566 C CA . LEU B 1 83 ? -2.078 -10.172 7.285 1 98.69 83 LEU B CA 1
ATOM 1567 C C . LEU B 1 83 ? -3.193 -11.148 7.66 1 98.69 83 LEU B C 1
ATOM 1569 O O . LEU B 1 83 ? -4.367 -10.773 7.688 1 98.69 83 LEU B O 1
ATOM 1573 N N . THR B 1 84 ? -2.783 -12.352 7.934 1 98.75 84 THR B N 1
ATOM 1574 C CA . THR B 1 84 ? -3.74 -13.391 8.297 1 98.75 84 THR B CA 1
ATOM 1575 C C . THR B 1 84 ? -4.48 -13.023 9.578 1 98.75 84 THR B C 1
ATOM 1577 O O . THR B 1 84 ? -5.691 -13.219 9.68 1 98.75 84 THR B O 1
ATOM 1580 N N . SER B 1 85 ? -3.742 -12.5 10.508 1 98.44 85 SER B N 1
ATOM 1581 C CA . SER B 1 85 ? -4.332 -12.18 11.805 1 98.44 85 SER B CA 1
ATOM 1582 C C . SER B 1 85 ? -5.441 -11.148 11.664 1 98.44 85 SER B C 1
ATOM 1584 O O . SER B 1 85 ? -6.328 -11.062 12.516 1 98.44 85 SER B O 1
ATOM 1586 N N . HIS B 1 86 ? -5.445 -10.414 10.578 1 98.44 86 HIS B N 1
ATOM 1587 C CA . HIS B 1 86 ? -6.449 -9.375 10.391 1 98.44 86 HIS B CA 1
ATOM 1588 C C . HIS B 1 86 ? -7.387 -9.719 9.234 1 98.44 86 HIS B C 1
ATOM 1590 O O . HIS B 1 86 ? -8.203 -8.891 8.828 1 98.44 86 HIS B O 1
ATOM 1596 N N . GLY B 1 87 ? -7.211 -10.852 8.68 1 98.56 87 GLY B N 1
ATOM 1597 C CA . GLY B 1 87 ? -8.109 -11.32 7.641 1 98.56 87 GLY B CA 1
ATOM 1598 C C . GLY B 1 87 ? -7.957 -10.57 6.332 1 98.56 87 GLY B C 1
ATOM 1599 O O . GLY B 1 87 ? -8.93 -10.367 5.609 1 98.56 87 GLY B O 1
ATOM 1600 N N . ILE B 1 88 ? -6.777 -10.219 6.078 1 98.88 88 ILE B N 1
ATOM 1601 C CA . ILE B 1 88 ? -6.535 -9.43 4.875 1 98.88 88 ILE B CA 1
ATOM 1602 C C . ILE B 1 88 ? -6.309 -10.359 3.684 1 98.88 88 ILE B C 1
ATOM 1604 O O . ILE B 1 88 ? -5.59 -11.352 3.795 1 98.88 88 ILE B O 1
ATOM 1608 N N . VAL B 1 89 ? -6.918 -10.07 2.553 1 98.94 89 VAL B N 1
ATOM 1609 C CA . VAL B 1 89 ? -6.781 -10.836 1.318 1 98.94 89 VAL B CA 1
ATOM 1610 C C . VAL B 1 89 ? -5.32 -10.836 0.868 1 98.94 89 VAL B C 1
ATOM 1612 O O . VAL B 1 89 ? -4.723 -9.773 0.681 1 98.94 89 VAL B O 1
ATOM 1615 N N . HIS B 1 90 ? -4.773 -12.062 0.76 1 98.94 90 HIS B N 1
ATOM 1616 C CA . HIS B 1 90 ? -3.389 -12.148 0.313 1 98.94 90 HIS B CA 1
ATOM 1617 C C . HIS B 1 90 ? -2.998 -13.594 0.007 1 98.94 90 HIS B C 1
ATOM 1619 O O . HIS B 1 90 ? -3.707 -14.523 0.389 1 98.94 90 HIS B O 1
ATOM 1625 N N . GLY B 1 91 ? -1.854 -13.688 -0.68 1 98.94 91 GLY B N 1
ATOM 1626 C CA . GLY B 1 91 ? -1.309 -15.016 -0.932 1 98.94 91 GLY B CA 1
ATOM 1627 C C . GLY B 1 91 ? -0.081 -14.992 -1.823 1 98.94 91 GLY B C 1
ATOM 1628 O O . GLY B 1 91 ? 0.37 -13.922 -2.244 1 98.94 91 GLY B O 1
ATOM 1629 N N . ILE B 1 92 ? 0.421 -16.203 -2.066 1 98.94 92 ILE B N 1
ATOM 1630 C CA . ILE B 1 92 ? 1.474 -16.438 -3.049 1 98.94 92 ILE B CA 1
ATOM 1631 C C . ILE B 1 9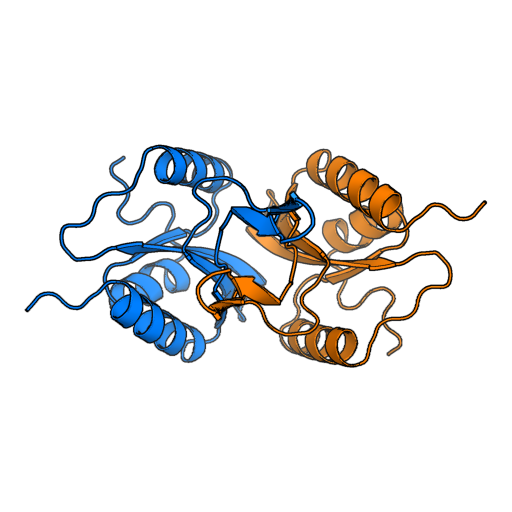2 ? 0.852 -16.703 -4.418 1 98.94 92 ILE B C 1
ATOM 1633 O O . ILE B 1 92 ? -0.014 -17.578 -4.551 1 98.94 92 ILE B O 1
ATOM 1637 N N . ALA B 1 93 ? 1.223 -15.938 -5.355 1 98.88 93 ALA B N 1
ATOM 1638 C CA . ALA B 1 93 ? 0.796 -16.172 -6.734 1 98.88 93 ALA B CA 1
ATOM 1639 C C . ALA B 1 93 ? 1.979 -16.547 -7.617 1 98.88 93 ALA B C 1
ATOM 1641 O O . ALA B 1 93 ? 3.027 -15.906 -7.578 1 98.88 93 ALA B O 1
ATOM 1642 N N . ARG B 1 94 ? 1.85 -17.531 -8.414 1 98.69 94 ARG B N 1
ATOM 1643 C CA . ARG B 1 94 ? 2.875 -18.016 -9.328 1 98.69 94 ARG B CA 1
ATOM 1644 C C . ARG B 1 94 ? 2.436 -17.844 -10.781 1 98.69 94 ARG B C 1
ATOM 1646 O O . ARG B 1 94 ? 3.117 -18.312 -11.695 1 98.69 94 ARG B O 1
ATOM 1653 N N . SER B 1 95 ? 1.247 -17.281 -10.898 1 98.69 95 SER B N 1
ATOM 1654 C CA . SER B 1 95 ? 0.646 -17 -12.195 1 98.69 95 SER B CA 1
ATOM 1655 C C . SER B 1 95 ? -0.424 -15.914 -12.086 1 98.69 95 SER B C 1
ATOM 1657 O O . SER B 1 95 ? -0.895 -15.617 -10.984 1 98.69 95 SER B O 1
ATOM 1659 N N . PRO B 1 96 ? -0.78 -15.344 -13.234 1 98.81 96 PRO B N 1
ATOM 1660 C CA . PRO B 1 96 ? -1.926 -14.43 -13.227 1 98.81 96 PRO B CA 1
ATOM 1661 C C . PRO B 1 96 ? -3.193 -15.086 -12.68 1 98.81 96 PRO B C 1
ATOM 1663 O O . PRO B 1 96 ? -3.961 -14.445 -11.953 1 98.81 96 PRO B O 1
ATOM 1666 N N . GLU B 1 97 ? -3.398 -16.312 -13.031 1 98.81 97 GLU B N 1
ATOM 1667 C CA . GLU B 1 97 ? -4.59 -17.031 -12.57 1 98.81 97 GLU B CA 1
ATOM 1668 C C . GLU B 1 97 ? -4.617 -17.141 -11.055 1 98.81 97 GLU B C 1
ATOM 1670 O O . GLU B 1 97 ? -5.672 -16.969 -10.43 1 98.81 97 GLU B O 1
ATOM 1675 N N . ASP B 1 98 ? -3.471 -17.438 -10.469 1 98.81 98 ASP B N 1
ATOM 1676 C CA . ASP B 1 98 ? -3.385 -17.469 -9.008 1 98.81 98 ASP B CA 1
ATOM 1677 C C . ASP B 1 98 ? -3.801 -16.141 -8.406 1 98.81 98 ASP B C 1
ATOM 1679 O O . ASP B 1 98 ? -4.598 -16.094 -7.461 1 98.81 98 ASP B O 1
ATOM 1683 N N . ALA B 1 99 ? -3.295 -15.062 -8.906 1 98.94 99 ALA B N 1
ATOM 1684 C CA . ALA B 1 99 ? -3.537 -13.734 -8.367 1 98.94 99 ALA B CA 1
ATOM 1685 C C . ALA B 1 99 ? -5.016 -13.359 -8.461 1 98.94 99 ALA B C 1
ATOM 1687 O O . ALA B 1 99 ? -5.594 -12.836 -7.512 1 98.94 99 ALA B O 1
ATOM 1688 N N . ILE B 1 100 ? -5.578 -13.633 -9.602 1 98.88 100 ILE B N 1
ATOM 1689 C CA . ILE B 1 100 ? -6.992 -13.344 -9.797 1 98.88 100 ILE B CA 1
ATOM 1690 C C . ILE B 1 100 ? -7.824 -14.156 -8.805 1 98.88 100 ILE B C 1
ATOM 1692 O O . ILE B 1 100 ? -8.75 -13.625 -8.188 1 98.88 100 ILE B O 1
ATOM 1696 N N . LYS B 1 101 ? -7.488 -15.414 -8.664 1 98.88 101 LYS B N 1
ATOM 1697 C CA . LYS B 1 101 ? -8.203 -16.266 -7.719 1 98.88 101 LYS B CA 1
ATOM 1698 C C . LYS B 1 101 ? -8.117 -15.711 -6.301 1 98.88 101 LYS B C 1
ATOM 1700 O O . LYS B 1 101 ? -9.133 -15.617 -5.609 1 98.88 101 LYS B O 1
ATOM 1705 N N . ILE B 1 102 ? -6.941 -15.328 -5.863 1 98.88 102 ILE B N 1
ATOM 1706 C CA . ILE B 1 102 ? -6.711 -14.797 -4.527 1 98.88 102 ILE B CA 1
ATOM 1707 C C . ILE B 1 102 ? -7.598 -13.578 -4.297 1 98.88 102 ILE B C 1
ATOM 1709 O O . ILE B 1 102 ? -8.336 -13.508 -3.311 1 98.88 102 ILE B O 1
ATOM 1713 N N . VAL B 1 103 ? -7.555 -12.641 -5.227 1 98.88 103 VAL B N 1
ATOM 1714 C CA . VAL B 1 103 ? -8.195 -11.344 -5.031 1 98.88 103 VAL B CA 1
ATOM 1715 C C . VAL B 1 103 ? -9.703 -11.484 -5.219 1 98.88 103 VAL B C 1
ATOM 1717 O O . VAL B 1 103 ? -10.492 -11.016 -4.395 1 98.88 103 VAL B O 1
ATOM 1720 N N . LYS B 1 104 ? -10.141 -12.18 -6.258 1 98.44 104 LYS B N 1
ATOM 1721 C CA . LYS B 1 104 ? -11.555 -12.281 -6.59 1 98.44 104 LYS B CA 1
ATOM 1722 C C . LYS B 1 104 ? -12.305 -13.109 -5.547 1 98.44 104 LYS B C 1
ATOM 1724 O O . LYS B 1 104 ? -13.438 -12.773 -5.176 1 98.44 104 LYS B O 1
ATOM 1729 N N . GLU B 1 105 ? -11.68 -14.172 -5.105 1 98.56 105 GLU B N 1
ATOM 1730 C CA . GLU B 1 105 ? -12.359 -15.039 -4.148 1 98.56 105 GLU B CA 1
ATOM 1731 C C . GLU B 1 105 ? -12.094 -14.586 -2.713 1 98.56 105 GLU B C 1
ATOM 1733 O O . GLU B 1 105 ? -12.664 -15.141 -1.771 1 98.56 105 GLU B O 1
ATOM 1738 N N . GLY B 1 106 ? -11.281 -13.602 -2.508 1 98.62 106 GLY B N 1
ATOM 1739 C CA . GLY B 1 106 ? -11 -13.07 -1.182 1 98.62 106 GLY B CA 1
ATOM 1740 C C . GLY B 1 106 ? -10.297 -14.07 -0.281 1 98.62 106 GLY B C 1
ATOM 1741 O O . GLY B 1 106 ? -10.672 -14.242 0.878 1 98.62 106 GLY B O 1
ATOM 1742 N N . LEU B 1 107 ? -9.258 -14.688 -0.856 1 98.81 107 LEU B N 1
ATOM 1743 C CA . LEU B 1 107 ? -8.578 -15.742 -0.105 1 98.81 107 LEU B CA 1
ATOM 1744 C C . LEU B 1 107 ? -7.551 -15.141 0.853 1 98.81 107 LEU B C 1
ATOM 1746 O O . LEU B 1 107 ? -6.941 -14.117 0.552 1 98.81 107 LEU B O 1
ATOM 1750 N N . ILE B 1 108 ? -7.367 -15.875 1.966 1 98.81 108 ILE B N 1
ATOM 1751 C CA . ILE B 1 108 ? -6.422 -15.469 2.998 1 98.81 108 ILE B CA 1
ATOM 1752 C C . ILE B 1 108 ? -5.301 -16.5 3.109 1 98.81 108 ILE B C 1
ATOM 1754 O O . ILE B 1 108 ? -5.539 -17.641 3.496 1 98.81 108 ILE B O 1
ATOM 1758 N N . GLY B 1 109 ? -4.102 -16.047 2.701 1 98.75 109 GLY B N 1
ATOM 1759 C CA . GLY B 1 109 ? -2.912 -16.859 2.893 1 98.75 109 GLY B CA 1
ATOM 1760 C C . GLY B 1 109 ? -2.75 -17.938 1.839 1 98.75 109 GLY B C 1
ATOM 1761 O O . GLY B 1 109 ? -2.102 -18.969 2.08 1 98.75 109 GLY B O 1
ATOM 1762 N N . TYR B 1 110 ? -3.398 -17.797 0.688 1 98.62 110 TYR B N 1
ATOM 1763 C CA . TYR B 1 110 ? -3.287 -18.766 -0.392 1 98.62 110 TYR B CA 1
ATOM 1764 C C . TYR B 1 110 ? 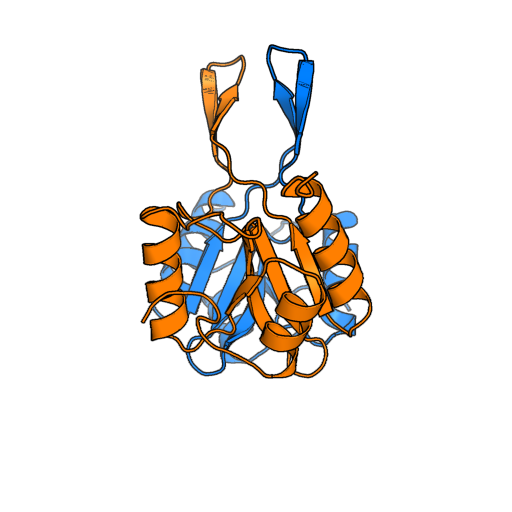-1.826 -19.062 -0.713 1 98.62 110 TYR B C 1
ATOM 1766 O O . TYR B 1 110 ? -1.031 -18.141 -0.917 1 98.62 110 TYR B O 1
ATOM 1774 N N . GLY B 1 111 ? -1.486 -20.25 -0.74 1 98.06 111 GLY B N 1
ATOM 1775 C CA . GLY B 1 111 ? -0.155 -20.656 -1.155 1 98.06 111 GLY B CA 1
ATOM 1776 C C . GLY B 1 111 ? 0.832 -20.734 -0.006 1 98.06 111 GLY B C 1
ATOM 1777 O O . GLY B 1 111 ? 1.928 -21.281 -0.156 1 98.06 111 GLY B O 1
ATOM 1778 N N . PHE B 1 112 ? 0.48 -20.094 1.129 1 97.75 112 PHE B N 1
ATOM 1779 C CA . PHE B 1 112 ? 1.33 -20.219 2.307 1 97.75 112 PHE B CA 1
ATOM 1780 C C . PHE B 1 112 ? 1.007 -21.5 3.072 1 97.75 112 PHE B C 1
ATOM 1782 O O . PHE B 1 112 ? -0.143 -21.953 3.094 1 97.75 112 PHE B O 1
ATOM 1789 N N . LYS B 1 113 ? 2.018 -22.203 3.344 1 84.88 113 LYS B N 1
ATOM 1790 C CA . LYS B 1 113 ? 1.794 -23.438 4.094 1 84.88 113 LYS B CA 1
ATOM 1791 C C . LYS B 1 113 ? 1.197 -23.141 5.469 1 84.88 113 LYS B C 1
ATOM 1793 O O . LYS B 1 113 ? 1.566 -22.156 6.113 1 84.88 113 LYS B O 1
ATOM 1798 N N . GLN B 1 114 ? -0 -23.625 5.766 1 65.56 114 GLN B N 1
ATOM 1799 C CA . GLN B 1 114 ? -0.624 -23.516 7.082 1 65.56 114 GLN B CA 1
ATOM 1800 C C . GLN B 1 114 ? 0.23 -24.172 8.156 1 65.56 114 GLN B C 1
ATOM 1802 O O . GLN B 1 114 ? 0.977 -25.109 7.875 1 65.56 114 GLN B O 1
#

Foldseek 3Di:
DFDDQVVQVVQLCVLVVVVQWHKDADDFDWDQDPVRDIDGSPDFPLFARMKTAGNVPRAIEGEHEDAPPDDGDPRVVVVLVVCLVVLGQYEYDNHNVRSCCSRVVSDRHPPPDD/DFDDQVVQVVQLCVLVVVVQWDKDADDFDWDQDPVRDIDGSPDFPLFARMKTAGNVPRAIEGEHEDAPPDDGDPRVVVVLVVCLVVLGQYEYDNHNVRSCCSRVVSDRHPPPDD

Secondary structure (DSSP, 8-state):
-PPPHHHHHHHHHHHHHTTTEEEEE----EEE-TTS-EEE--PPTT--SEEEEETTT-BEEEEEE--SS----HHHHHHHHHHHHTT-EEEEESSHHHHHHHHHHT-EEETS--/-PPPHHHHHHHHHHHHHTTTEEEEE----EEE-TTS-EEE--PPTT--SEEEEETTT-BEEEEEE--SS----HHHHHHHHHHHHTT-EEEEESSHHHHHHHHHHT-EEETS--

Sequence (228 aa):
MAQPEHVIQNQIRLALSANQCTVFRINVGKLRLPDGTLFQTGVPRGYSDLSGFRWSDGKAFFIEVKTQTGRPRKDQIQFHHMLTSHGIVHGIARSPEDAIKIVKEGLIGYGFKQMAQPEHVIQNQIRLALSANQCTVFRINVGKLRLPDGTLFQTGVPRGYSDLSGFRWSDGKAFFIEVKTQTGRPRKDQIQFHHMLTSHGIVHGIARSPEDAIKIVKEGLIGYGFKQ

Organism: Limosilactobacillus fermentum (strain NBRC 3956 / LMG 18251) (NCBI:txid334390)

Nearest PDB structures (foldseek):
  5y7q-assembly1_A  TM=8.526E-01  e=6.237E-02  Pseudomonas aeruginosa PAO1
  4ric-assembly1_A  TM=8.481E-01  e=9.315E-02  Homo sapiens
  4rib-assembly1_A  TM=8.394E-01  e=9.315E-02  Homo sapiens
  4rid-assembly2_B  TM=7.994E-01  e=8.712E-02  Homo sapiens
  4rib-assembly2_B  TM=8.396E-01  e=2.078E-01  Homo sapiens

InterPro domains:
  IPR011856 tRNA endonuclease-like domain superfamily [G3DSA:3.40.1350.10] (2-106)
  IPR014883 VRR-NUC domain [SM00990] (3-97)

Solvent-accessible surface area (backbone atoms only — not comparable to full-atom values): 12138 Å² total; per-residue (Å²): 130,84,68,55,55,69,57,42,46,51,47,28,51,54,48,37,46,73,62,55,28,51,72,36,38,49,49,80,54,77,43,72,40,95,87,63,48,74,44,59,27,59,58,63,73,37,60,43,48,28,36,37,29,34,46,89,73,21,31,30,36,37,35,32,69,33,39,92,80,57,73,82,50,71,46,33,48,51,42,48,51,56,36,50,77,45,65,30,26,20,27,52,21,61,38,39,66,45,43,45,48,31,63,75,69,57,29,64,45,40,78,53,84,128,130,87,68,55,55,70,58,43,45,52,48,26,50,54,47,38,47,72,62,55,27,52,74,36,39,50,50,81,54,78,44,73,40,94,86,62,48,75,43,59,28,59,58,63,75,38,61,43,47,29,36,39,31,36,46,88,73,21,31,31,35,38,36,32,70,33,39,95,81,55,74,81,50,72,47,32,48,52,41,49,51,56,36,50,77,45,65,30,26,21,29,52,22,62,39,41,67,44,43,46,49,29,62,75,69,57,30,65,46,40,78,54,83,128

Radius of gyration: 17.49 Å; Cα contacts (8 Å, |Δi|>4): 472; chains: 2; bounding box: 42×51×37 Å

pLDDT: mean 95.17, std 7.15, range [59.94, 98.94]